Protein AF-A0AA88DCS7-F1 (afdb_monomer_lite)

Foldseek 3Di:
DVVVVVVVQLVVLLVVCVVVVVDDPPDDPVVSSVVSVVVVVLVDDDPPDDSVNSVVCCVVCVVVCDPVNVVVVVCVVVPPPDPPPPVPPPPPDDDDDDDDDDDDDDDDDDDDDDCFPVVVVVVVVPDPDQCAVVNLLVVQLVVQDDPLVVVVVVCVVVVHDDDPLVSQLSSLVSSLVLLQVLQVCVLVCLLVRHDGSLLSLCSHPNPCSVVVVVVVNVVSVVVNVVSLVVDDPVVSVVVLVVLQVVCVVVVAPDPDSNGDDDRDDDDNDSVVSNVCVVDPD

Structure (mmCIF, N/CA/C/O backbone):
data_AF-A0AA88DCS7-F1
#
_entry.id   AF-A0AA88DCS7-F1
#
loop_
_atom_site.group_PDB
_atom_site.id
_atom_site.type_symbol
_atom_site.label_atom_id
_atom_site.label_alt_id
_atom_site.label_comp_id
_atom_site.label_asym_id
_atom_site.label_entity_id
_atom_site.label_seq_id
_atom_site.pdbx_PDB_ins_code
_atom_site.Cartn_x
_atom_site.Cartn_y
_atom_site.Cartn_z
_atom_site.occupancy
_atom_site.B_iso_or_equiv
_atom_site.auth_seq_id
_atom_site.auth_comp_id
_atom_site.auth_asym_id
_atom_site.auth_atom_id
_atom_site.pdbx_PDB_model_num
ATOM 1 N N . MET A 1 1 ? -12.353 3.541 29.779 1.00 52.22 1 MET A N 1
ATOM 2 C CA . MET A 1 1 ? -13.392 2.541 30.113 1.00 52.22 1 MET A CA 1
ATOM 3 C C . MET A 1 1 ? -12.985 1.149 29.630 1.00 52.22 1 MET A C 1
ATOM 5 O O . MET A 1 1 ? -13.005 0.236 30.440 1.00 52.22 1 MET A O 1
ATOM 9 N N . ASP A 1 2 ? -12.498 0.980 28.395 1.00 54.31 2 ASP A N 1
ATOM 10 C CA . ASP A 1 2 ? -12.092 -0.343 27.868 1.00 54.31 2 ASP A CA 1
ATOM 11 C C . ASP A 1 2 ? -10.941 -1.028 28.620 1.00 54.31 2 ASP A C 1
ATOM 13 O O . ASP A 1 2 ? -10.961 -2.242 28.792 1.00 54.31 2 ASP A O 1
ATOM 17 N N . SER A 1 3 ? -9.954 -0.279 29.126 1.00 55.41 3 SER A N 1
ATOM 18 C CA . SER A 1 3 ? -8.870 -0.862 29.936 1.00 55.41 3 SER A CA 1
ATOM 19 C C . SER A 1 3 ? -9.359 -1.422 31.275 1.00 55.41 3 SER A C 1
ATOM 21 O O . SER A 1 3 ? -8.809 -2.406 31.756 1.00 55.41 3 SER A O 1
ATOM 23 N N . LEU A 1 4 ? -10.397 -0.812 31.859 1.00 61.78 4 LEU A N 1
ATOM 24 C CA . LEU A 1 4 ? -11.056 -1.314 33.069 1.00 61.78 4 LEU A CA 1
ATOM 25 C C . LEU A 1 4 ? -11.865 -2.569 32.749 1.00 61.78 4 LEU A C 1
ATOM 27 O O . LEU A 1 4 ? -11.722 -3.562 33.447 1.00 61.78 4 LEU A O 1
ATOM 31 N N . ARG A 1 5 ? -12.603 -2.569 31.633 1.00 74.44 5 ARG A N 1
ATOM 32 C CA . ARG A 1 5 ? -13.348 -3.748 31.173 1.00 74.44 5 ARG A CA 1
ATOM 33 C C . ARG A 1 5 ? -12.435 -4.952 30.916 1.00 74.44 5 ARG A C 1
ATOM 35 O O . ARG A 1 5 ? -12.713 -6.030 31.409 1.00 74.44 5 ARG A O 1
ATOM 42 N N . LYS A 1 6 ? -11.292 -4.764 30.246 1.00 78.75 6 LYS A N 1
ATOM 43 C CA . LYS A 1 6 ? -10.300 -5.841 30.041 1.00 78.75 6 LYS A CA 1
ATOM 44 C C . LYS A 1 6 ? -9.746 -6.395 31.356 1.00 78.75 6 LYS A C 1
ATOM 46 O O . LYS A 1 6 ? -9.430 -7.578 31.440 1.00 78.75 6 LYS A O 1
ATOM 51 N N . LEU A 1 7 ? -9.593 -5.538 32.366 1.00 76.31 7 LEU A N 1
ATOM 52 C CA . LEU A 1 7 ? -9.143 -5.956 33.691 1.00 76.31 7 LEU A CA 1
ATOM 53 C C . LEU A 1 7 ? -10.240 -6.736 34.430 1.00 76.31 7 LEU A C 1
ATOM 55 O O . LEU A 1 7 ? -9.937 -7.747 35.056 1.00 76.31 7 LEU A O 1
ATOM 59 N N . GLU A 1 8 ? -11.497 -6.303 34.314 1.00 85.69 8 GLU A N 1
ATOM 60 C CA . GLU A 1 8 ? -12.669 -7.016 34.836 1.00 85.69 8 GLU A CA 1
ATOM 61 C C . GLU A 1 8 ? -12.839 -8.389 34.166 1.00 85.69 8 GLU A C 1
ATOM 63 O O . GLU A 1 8 ? -13.035 -9.384 34.865 1.00 85.69 8 GLU A O 1
ATOM 68 N N . ASP A 1 9 ? -12.685 -8.472 32.841 1.00 86.94 9 ASP A N 1
ATOM 69 C CA . ASP A 1 9 ? -12.739 -9.725 32.076 1.00 86.94 9 ASP A CA 1
ATOM 70 C C . ASP A 1 9 ? -11.629 -10.693 32.523 1.00 86.94 9 ASP A C 1
ATOM 72 O O . ASP A 1 9 ? -11.876 -11.880 32.757 1.00 86.94 9 ASP A O 1
ATOM 76 N N . LEU A 1 10 ? -10.407 -10.180 32.714 1.00 88.00 10 LEU A N 1
ATOM 77 C CA . LEU A 1 10 ? -9.268 -10.948 33.221 1.00 88.00 10 LEU A CA 1
ATOM 78 C C . LEU A 1 10 ? -9.522 -11.469 34.638 1.00 88.00 10 LEU A C 1
ATOM 80 O O . LEU A 1 10 ? -9.331 -12.656 34.897 1.00 88.00 10 LEU A O 1
ATOM 84 N N . GLN A 1 11 ? -9.991 -10.611 35.546 1.00 85.50 11 GLN A N 1
ATOM 85 C CA . GLN A 1 11 ? -10.262 -10.996 36.930 1.00 85.50 11 GLN A CA 1
ATOM 86 C C . GLN A 1 11 ? -11.409 -12.011 37.022 1.00 85.50 11 GLN A C 1
ATOM 88 O O . GLN A 1 11 ? -11.322 -12.975 37.783 1.00 85.50 11 GLN A O 1
ATOM 93 N N . THR A 1 12 ? -12.454 -11.836 36.212 1.00 90.50 12 THR A N 1
ATOM 94 C CA . THR A 1 12 ? -13.574 -12.782 36.113 1.00 90.50 12 THR A CA 1
ATOM 95 C C . THR A 1 12 ? -13.099 -14.146 35.619 1.00 90.50 12 THR A C 1
ATOM 97 O O . THR A 1 12 ? -13.444 -15.169 36.208 1.00 90.50 12 THR A O 1
ATOM 100 N N . THR A 1 13 ? -12.242 -14.163 34.595 1.00 90.69 13 THR A N 1
ATOM 101 C CA . THR A 1 13 ? -11.659 -15.396 34.047 1.00 90.69 13 THR A CA 1
ATOM 102 C C . THR A 1 13 ? -10.793 -16.109 35.085 1.00 90.69 13 THR A C 1
ATOM 104 O O . THR A 1 13 ? -10.940 -17.312 35.279 1.00 90.69 13 THR A O 1
ATOM 107 N N . MET A 1 14 ? -9.952 -15.376 35.822 1.00 86.44 14 MET A N 1
ATOM 108 C CA . MET A 1 14 ? -9.130 -15.949 36.894 1.00 86.44 14 MET A CA 1
ATOM 109 C C . MET A 1 14 ? -9.980 -16.568 38.012 1.00 86.44 14 MET A C 1
ATOM 111 O O . MET A 1 14 ? -9.682 -17.677 38.451 1.00 86.44 14 MET A O 1
ATOM 115 N N . MET A 1 15 ? -11.054 -15.896 38.450 1.00 87.44 15 MET A N 1
ATOM 116 C CA . MET A 1 15 ? -11.962 -16.438 39.473 1.00 87.44 15 MET A CA 1
ATOM 117 C C . MET A 1 15 ? -12.641 -17.734 39.012 1.00 87.44 15 MET A C 1
ATOM 119 O O . MET A 1 15 ? -12.745 -18.677 39.794 1.00 87.44 15 MET A O 1
ATOM 123 N N . LEU A 1 16 ? -13.057 -17.802 37.745 1.00 91.06 16 LEU A N 1
ATOM 124 C CA . LEU A 1 16 ? -13.659 -19.002 37.162 1.00 91.06 16 LEU A CA 1
ATOM 125 C C . LEU A 1 16 ? -12.645 -20.151 37.038 1.00 91.06 16 LEU A C 1
ATOM 127 O O . LEU A 1 16 ? -12.928 -21.293 37.387 1.00 91.06 16 LEU A O 1
ATOM 131 N N . MET A 1 17 ? -11.416 -19.856 36.619 1.00 89.12 17 MET A N 1
ATOM 132 C CA . MET A 1 17 ? -10.362 -20.871 36.559 1.00 89.12 17 MET A CA 1
ATOM 133 C C . MET A 1 17 ? -9.981 -21.406 37.949 1.00 89.12 17 MET A C 1
ATOM 135 O O . MET A 1 17 ? -9.617 -22.575 38.079 1.00 89.12 17 MET A O 1
ATOM 139 N N . GLN A 1 18 ? -10.071 -20.576 38.993 1.00 87.75 18 GLN A N 1
ATOM 140 C CA . GLN A 1 18 ? -9.886 -21.010 40.380 1.00 87.75 18 GLN A CA 1
ATOM 141 C C . GLN A 1 18 ? -11.039 -21.898 40.861 1.00 87.75 18 GLN A C 1
ATOM 143 O O . GLN A 1 18 ? -10.780 -22.906 41.518 1.00 87.75 18 GLN A O 1
ATOM 148 N N . SER A 1 19 ? -12.294 -21.566 40.531 1.00 89.31 19 SER A N 1
ATOM 149 C CA . SER A 1 19 ? -13.445 -22.397 40.917 1.00 89.31 19 SER A CA 1
ATOM 150 C C . SER A 1 19 ? -13.414 -23.777 40.268 1.00 89.31 19 SER A C 1
ATOM 152 O O . SER A 1 19 ? -13.800 -24.758 40.902 1.00 89.31 19 SER A O 1
ATOM 154 N N . ASP A 1 20 ? -12.899 -23.856 39.042 1.00 88.12 20 ASP A N 1
ATOM 155 C CA . ASP A 1 20 ? -12.841 -25.092 38.258 1.00 88.12 20 ASP A CA 1
ATOM 156 C C . ASP A 1 20 ? -11.552 -25.897 38.515 1.00 88.12 20 ASP A C 1
ATOM 158 O O . ASP A 1 20 ? -11.324 -26.939 37.900 1.00 88.12 20 ASP A O 1
ATOM 162 N N . GLY A 1 21 ? -10.699 -25.433 39.438 1.00 84.19 21 GLY A N 1
ATOM 163 C CA . GLY A 1 21 ? -9.464 -26.116 39.831 1.00 84.19 21 GLY A CA 1
ATOM 164 C C . GLY A 1 21 ? -8.361 -26.098 38.768 1.00 84.19 21 GLY A C 1
ATOM 165 O O . GLY A 1 21 ? -7.427 -26.894 38.849 1.00 84.19 21 GLY A O 1
ATOM 166 N N . ILE A 1 22 ? -8.457 -25.205 37.778 1.00 82.94 22 ILE A N 1
ATOM 167 C CA . ILE A 1 22 ? -7.446 -25.014 36.726 1.00 82.94 22 ILE A CA 1
ATOM 168 C C . ILE A 1 22 ? -6.223 -24.282 37.294 1.00 82.94 22 ILE A C 1
ATOM 170 O O . ILE A 1 22 ? -5.089 -24.611 36.951 1.00 82.94 22 ILE A O 1
ATOM 174 N N . LEU A 1 23 ? -6.449 -23.300 38.174 1.00 81.12 23 LEU A N 1
ATOM 175 C CA . LEU A 1 23 ? -5.387 -22.605 38.905 1.00 81.12 23 LEU A CA 1
ATOM 176 C C . LEU A 1 23 ? -5.219 -23.216 40.298 1.00 81.12 23 LEU A C 1
ATOM 178 O O . LEU A 1 23 ? -6.193 -23.464 41.008 1.00 81.12 23 LEU A O 1
ATOM 182 N N . THR A 1 24 ? -3.972 -23.432 40.711 1.00 68.12 24 THR A N 1
ATOM 183 C CA . THR A 1 24 ? -3.634 -23.911 42.059 1.00 68.12 24 THR A CA 1
ATOM 184 C C . THR A 1 24 ? -3.252 -22.739 42.956 1.00 68.12 24 THR A C 1
ATOM 186 O O . THR A 1 24 ? -2.582 -21.825 42.508 1.00 68.12 24 THR A O 1
ATOM 189 N N . THR A 1 25 ? -3.564 -22.772 44.252 1.00 59.38 25 THR A N 1
ATOM 190 C CA . THR A 1 25 ? -3.283 -21.661 45.193 1.00 59.38 25 THR A CA 1
ATOM 191 C C . THR A 1 25 ? -1.793 -21.343 45.424 1.00 59.38 25 THR A C 1
ATOM 193 O O . THR A 1 25 ? -1.475 -20.491 46.249 1.00 59.38 25 THR A O 1
ATOM 196 N N . SER A 1 26 ? -0.875 -22.056 44.767 1.00 60.25 26 SER A N 1
ATOM 197 C CA . SER A 1 26 ? 0.579 -21.913 44.897 1.00 60.25 26 SER A CA 1
ATOM 198 C C . SER A 1 26 ? 1.271 -21.386 43.638 1.00 60.25 26 SER A C 1
ATOM 200 O O . SER A 1 26 ? 2.502 -21.344 43.620 1.00 60.25 26 SER A O 1
ATOM 202 N N . SER A 1 27 ? 0.536 -21.069 42.570 1.00 61.03 27 SER A N 1
ATOM 203 C CA . SER A 1 27 ? 1.142 -20.555 41.343 1.00 61.03 27 SER A CA 1
ATOM 204 C C . SER A 1 27 ? 1.551 -19.090 41.483 1.00 61.03 27 SER A C 1
ATOM 206 O O . SER A 1 27 ? 0.992 -18.307 42.249 1.00 61.03 27 SER A O 1
ATOM 208 N N . ASP A 1 28 ? 2.606 -18.750 40.753 1.00 79.19 28 ASP A N 1
ATOM 209 C CA . ASP A 1 28 ? 3.076 -17.388 40.580 1.00 79.19 28 ASP A CA 1
ATOM 210 C C . ASP A 1 28 ? 1.979 -16.530 39.914 1.00 79.19 28 ASP A C 1
ATOM 212 O O . ASP A 1 28 ? 1.332 -16.961 38.958 1.00 79.19 28 ASP A O 1
ATOM 216 N N . HIS A 1 29 ? 1.757 -15.316 40.425 1.00 81.56 29 HIS A N 1
ATOM 217 C CA . HIS A 1 29 ? 0.675 -14.434 39.970 1.00 81.56 29 HIS A CA 1
ATOM 218 C C . HIS A 1 29 ? 0.792 -14.113 38.471 1.00 81.56 29 HIS A C 1
ATOM 220 O O . HIS A 1 29 ? -0.221 -13.981 37.777 1.00 81.56 29 HIS A O 1
ATOM 226 N N . ASP A 1 30 ? 2.018 -14.010 37.955 1.00 82.75 30 ASP A N 1
ATOM 227 C CA . ASP A 1 30 ? 2.250 -13.763 36.534 1.00 82.75 30 ASP A CA 1
ATOM 228 C C . ASP A 1 30 ? 1.913 -14.994 35.684 1.00 82.75 30 ASP A C 1
ATOM 230 O O . ASP A 1 30 ? 1.360 -14.852 34.590 1.00 82.75 30 ASP A O 1
ATOM 234 N N . SER A 1 31 ? 2.138 -16.196 36.216 1.00 83.06 31 SER A N 1
ATOM 235 C CA . SER A 1 31 ? 1.713 -17.455 35.596 1.00 83.06 31 SER A CA 1
ATOM 236 C C . SER A 1 31 ? 0.186 -17.551 35.497 1.00 83.06 31 SER A C 1
ATOM 238 O O . SER A 1 31 ? -0.341 -17.807 34.414 1.00 83.06 31 SER A O 1
ATOM 240 N N . ASP A 1 32 ? -0.542 -17.260 36.578 1.00 86.25 32 ASP A N 1
ATOM 241 C CA . ASP A 1 32 ? -2.016 -17.266 36.579 1.00 86.25 32 ASP A CA 1
ATOM 242 C C . ASP A 1 32 ? -2.580 -16.262 35.577 1.00 86.25 32 ASP A C 1
ATOM 244 O O . ASP A 1 32 ? -3.474 -16.565 34.780 1.00 86.25 32 ASP A O 1
ATOM 248 N N . ARG A 1 33 ? -2.005 -15.058 35.586 1.00 87.38 33 ARG A N 1
ATOM 249 C CA . ARG A 1 33 ? -2.356 -13.998 34.652 1.00 87.38 33 ARG A CA 1
ATOM 250 C C . ARG A 1 33 ? -2.079 -14.414 33.211 1.00 87.38 33 ARG A C 1
ATOM 252 O O . ARG A 1 33 ? -2.895 -14.120 32.338 1.00 87.38 33 ARG A O 1
ATOM 259 N N . PHE A 1 34 ? -0.957 -15.072 32.934 1.00 85.94 34 PHE A N 1
ATOM 260 C CA . PHE A 1 34 ? -0.622 -15.546 31.593 1.00 85.94 34 PHE A CA 1
ATOM 261 C C . PHE A 1 34 ? -1.653 -16.560 31.081 1.00 85.94 34 PHE A C 1
ATOM 263 O O . PHE A 1 34 ? -2.194 -16.375 29.989 1.00 85.94 34 PHE A O 1
ATOM 270 N N . ILE A 1 35 ? -1.997 -17.573 31.883 1.00 87.44 35 ILE A N 1
ATOM 271 C CA . ILE A 1 35 ? -2.981 -18.588 31.478 1.00 87.44 35 ILE A CA 1
ATOM 272 C C . ILE A 1 35 ? -4.376 -17.968 31.316 1.00 87.44 35 ILE A C 1
ATOM 274 O O . ILE A 1 35 ? -5.065 -18.270 30.344 1.00 87.44 35 ILE A O 1
ATOM 278 N N . ALA A 1 36 ? -4.778 -17.039 32.186 1.00 87.94 36 ALA A N 1
ATOM 279 C CA . ALA A 1 36 ? -6.055 -16.341 32.036 1.00 87.94 36 ALA A CA 1
ATOM 280 C C . ALA A 1 36 ? -6.124 -15.504 30.745 1.00 87.94 36 ALA A C 1
ATOM 282 O O . ALA A 1 36 ? -7.147 -15.501 30.060 1.00 87.94 36 ALA A O 1
ATOM 283 N N . ASN A 1 37 ? -5.024 -14.852 30.353 1.00 87.19 37 ASN A N 1
ATOM 284 C CA . ASN A 1 37 ? -4.949 -14.155 29.065 1.00 87.19 37 ASN A CA 1
ATOM 285 C C . ASN A 1 37 ? -5.014 -15.123 27.873 1.00 87.19 37 ASN A C 1
ATOM 287 O O . ASN A 1 37 ? -5.637 -14.792 26.865 1.00 87.19 37 ASN A O 1
ATOM 291 N N . LEU A 1 38 ? -4.427 -16.320 27.985 1.00 88.56 38 LEU A N 1
ATOM 292 C CA . LEU A 1 38 ? -4.552 -17.358 26.959 1.00 88.56 38 LEU A CA 1
ATOM 293 C C . LEU A 1 38 ? -6.008 -17.827 26.805 1.00 88.56 38 LEU A C 1
ATOM 295 O O . LEU A 1 38 ? -6.493 -17.946 25.682 1.00 88.56 38 LEU A O 1
ATOM 299 N N . VAL A 1 39 ? -6.728 -18.043 27.909 1.00 89.25 39 VAL A N 1
ATOM 300 C CA . VAL A 1 39 ? -8.154 -18.417 27.880 1.00 89.25 39 VAL A CA 1
ATOM 301 C C . VAL A 1 39 ? -8.992 -17.321 27.220 1.00 89.25 39 VAL A C 1
ATOM 303 O O . VAL A 1 39 ? -9.765 -17.605 26.304 1.00 89.25 39 VAL A O 1
ATOM 306 N N . LEU A 1 40 ? -8.787 -16.061 27.616 1.00 89.25 40 LEU A N 1
ATOM 307 C CA . LEU A 1 40 ? -9.454 -14.917 26.991 1.00 89.25 40 LEU A CA 1
ATOM 308 C C . LEU A 1 40 ? -9.172 -14.835 25.487 1.00 89.25 40 LEU A C 1
ATOM 310 O O . LEU A 1 40 ? -10.088 -14.576 24.708 1.00 89.25 40 LEU A O 1
ATOM 314 N N . PHE A 1 41 ? -7.931 -15.091 25.066 1.00 87.62 41 PHE A N 1
ATOM 315 C CA . PHE A 1 41 ? -7.558 -15.126 23.653 1.00 87.62 41 PHE A CA 1
ATOM 316 C C . PHE A 1 41 ? -8.331 -16.205 22.877 1.00 87.62 41 PHE A C 1
ATOM 318 O O . PHE A 1 41 ? -8.848 -15.927 21.796 1.00 87.62 41 PHE A O 1
ATOM 325 N N . LEU A 1 42 ? -8.505 -17.407 23.438 1.00 86.94 42 LEU A N 1
ATOM 326 C CA . LEU A 1 42 ? -9.278 -18.478 22.789 1.00 86.94 42 LEU A CA 1
ATOM 327 C C . LEU A 1 42 ? -10.764 -18.120 22.616 1.00 86.94 42 LEU A C 1
ATOM 329 O O . LEU A 1 42 ? -11.396 -18.539 21.637 1.00 86.94 42 LEU A O 1
ATOM 333 N N . MET A 1 43 ? -11.313 -17.301 23.515 1.00 87.88 43 MET A N 1
ATOM 334 C CA . MET A 1 43 ? -12.695 -16.818 23.443 1.00 87.88 43 MET A CA 1
ATOM 335 C C . MET A 1 43 ? -12.919 -15.745 22.365 1.00 87.88 43 MET A C 1
ATOM 337 O O . MET A 1 43 ? -14.058 -15.546 21.943 1.00 87.88 43 MET A O 1
ATOM 341 N N . GLN A 1 44 ? -11.870 -15.072 21.877 1.00 86.81 44 GLN A N 1
ATOM 342 C CA . GLN A 1 44 ? -12.011 -14.037 20.847 1.00 86.81 44 GLN A CA 1
ATOM 343 C C . GLN A 1 44 ? -12.372 -14.634 19.477 1.00 86.81 44 GLN A C 1
ATOM 345 O O . GLN A 1 44 ? -11.848 -15.690 19.123 1.00 86.81 44 GLN A O 1
ATOM 350 N N . PRO A 1 45 ? -13.230 -13.993 18.661 1.00 86.06 45 PRO A N 1
ATOM 351 C CA . PRO A 1 45 ? -13.524 -14.457 17.304 1.00 86.06 45 PRO A CA 1
ATOM 352 C C . PRO A 1 45 ? -12.250 -14.622 16.461 1.00 86.06 45 PRO A C 1
ATOM 354 O O . PRO A 1 45 ? -11.381 -13.756 16.470 1.00 86.06 45 PRO A O 1
ATOM 357 N N . CYS A 1 46 ? -12.137 -15.732 15.728 1.00 81.81 46 CYS A N 1
ATOM 358 C CA . CYS A 1 46 ?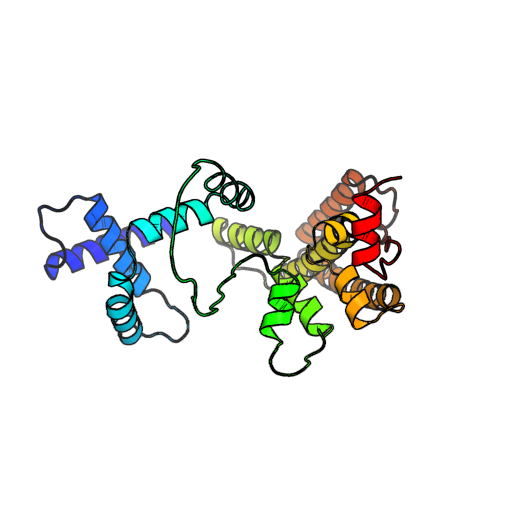 -10.993 -16.015 14.858 1.00 81.81 46 CYS A CA 1
ATOM 359 C C . CYS A 1 46 ? -11.489 -16.723 13.592 1.00 81.81 46 CYS A C 1
ATOM 361 O O . CYS A 1 46 ? -11.632 -17.946 13.570 1.00 81.81 46 CYS A O 1
ATOM 363 N N . GLY A 1 47 ? -11.828 -15.938 12.565 1.00 87.62 47 GLY A N 1
ATOM 364 C CA . GLY A 1 47 ? -12.469 -16.452 11.352 1.00 87.62 47 GLY A CA 1
ATOM 365 C C . GLY A 1 47 ? -13.733 -17.261 11.668 1.00 87.62 47 GLY A C 1
ATOM 366 O O . GLY A 1 47 ? -14.533 -16.867 12.514 1.00 87.62 47 GLY A O 1
ATOM 367 N N . GLU A 1 48 ? -13.875 -18.418 11.020 1.00 90.06 48 GLU A N 1
ATOM 368 C CA . GLU A 1 48 ? -14.988 -19.362 11.217 1.00 90.06 48 GLU A CA 1
ATOM 369 C C . GLU A 1 48 ? -14.708 -20.432 12.297 1.00 90.06 48 GLU A C 1
ATOM 371 O O . GLU A 1 48 ? -15.411 -21.444 12.382 1.00 90.06 48 GLU A O 1
ATOM 376 N N . LEU A 1 49 ? -13.661 -20.256 13.115 1.00 89.56 49 LEU A N 1
ATOM 377 C CA . LEU A 1 49 ? -13.299 -21.224 14.150 1.00 89.56 49 LEU A CA 1
ATOM 378 C C . LEU A 1 49 ? -14.152 -21.039 15.411 1.00 89.56 49 LEU A C 1
ATOM 380 O O . LEU A 1 49 ? -14.029 -20.048 16.139 1.00 89.56 49 LEU A O 1
ATOM 384 N N . ASP A 1 50 ? -14.973 -22.045 15.700 1.00 93.56 50 ASP A N 1
ATOM 385 C CA . ASP A 1 50 ? -15.653 -22.205 16.985 1.00 93.56 50 ASP A CA 1
ATOM 386 C C . ASP A 1 50 ? -14.679 -22.634 18.108 1.00 93.56 50 ASP A C 1
ATOM 388 O O . ASP A 1 50 ? -13.499 -22.923 17.881 1.00 93.56 50 ASP A O 1
ATOM 392 N N . LEU A 1 51 ? -15.165 -22.632 19.356 1.00 91.00 51 LEU A N 1
ATOM 393 C CA . LEU A 1 51 ? -14.354 -22.963 20.537 1.00 91.00 51 LEU A CA 1
ATOM 394 C C . LEU A 1 51 ? -13.833 -24.408 20.517 1.00 91.00 51 LEU A C 1
ATOM 396 O O . LEU A 1 51 ? -12.729 -24.662 20.998 1.00 91.00 51 LEU A O 1
ATOM 400 N N . GLU A 1 52 ? -14.595 -25.341 19.946 1.00 93.69 52 GLU A N 1
ATOM 401 C CA . GLU A 1 52 ? -14.229 -26.756 19.887 1.00 93.69 52 GLU A CA 1
ATOM 402 C C . GLU A 1 52 ? -13.041 -26.967 18.942 1.00 93.69 52 GLU A C 1
ATOM 404 O O . GLU A 1 52 ? -12.020 -27.537 19.337 1.00 93.69 52 GLU A O 1
ATOM 409 N N . LYS A 1 53 ? -13.115 -26.404 17.730 1.00 94.69 53 LYS A N 1
ATOM 410 C CA . LYS A 1 53 ? -12.019 -26.439 16.751 1.00 94.69 53 LYS A CA 1
ATOM 411 C C . LYS A 1 53 ? -10.764 -25.757 17.281 1.00 94.69 53 LYS A C 1
ATOM 413 O O . LYS A 1 53 ? -9.665 -26.284 17.112 1.00 94.69 53 LYS A O 1
ATOM 418 N N . LYS A 1 54 ? -10.908 -24.609 17.952 1.00 92.00 54 LYS A N 1
ATOM 419 C CA . LYS A 1 54 ? -9.775 -23.918 18.587 1.00 92.00 54 LYS A CA 1
ATOM 420 C C . LYS A 1 54 ? -9.101 -24.788 19.643 1.00 92.00 54 LYS A C 1
ATOM 422 O O . LYS A 1 54 ? -7.880 -24.914 19.620 1.00 92.00 54 LYS A O 1
ATOM 427 N N . SER A 1 55 ? -9.877 -25.412 20.531 1.00 89.69 55 SER A N 1
ATOM 428 C CA . SER A 1 55 ? -9.335 -26.310 21.553 1.00 89.69 55 SER A CA 1
ATOM 429 C C . SER A 1 55 ? -8.589 -27.489 20.923 1.00 89.69 55 SER A C 1
ATOM 431 O O . SER A 1 55 ? -7.476 -27.793 21.344 1.00 89.69 55 SER A O 1
ATOM 433 N N . ALA A 1 56 ? -9.157 -28.114 19.886 1.00 92.31 56 ALA A N 1
ATOM 434 C CA . ALA A 1 56 ? -8.530 -29.237 19.188 1.00 92.31 56 ALA A CA 1
ATOM 435 C C . ALA A 1 56 ? -7.177 -28.852 18.564 1.00 92.31 56 ALA A C 1
ATOM 437 O O . ALA A 1 56 ? -6.186 -29.557 18.754 1.00 92.31 56 ALA A O 1
ATOM 438 N N . LEU A 1 57 ? -7.110 -27.697 17.893 1.00 94.06 57 LEU A N 1
ATOM 439 C CA . LEU A 1 57 ? -5.873 -27.178 17.302 1.00 94.06 57 LEU A CA 1
ATOM 440 C C . LEU A 1 57 ? -4.816 -26.859 18.362 1.00 94.06 57 LEU A C 1
ATOM 442 O O . LEU A 1 57 ? -3.648 -27.205 18.193 1.00 94.06 57 LEU A O 1
ATOM 446 N N . VAL A 1 58 ? -5.208 -26.230 19.473 1.00 90.62 58 VAL A N 1
ATOM 447 C CA . VAL A 1 58 ? -4.282 -25.955 20.579 1.00 90.62 58 VAL A CA 1
ATOM 448 C C . VAL A 1 58 ? -3.733 -27.263 21.138 1.00 90.62 58 VAL A C 1
ATOM 450 O O . VAL A 1 58 ? -2.522 -27.397 21.272 1.00 90.62 58 VAL A O 1
ATOM 453 N N . SER A 1 59 ? -4.578 -28.259 21.403 1.00 90.94 59 SER A N 1
ATOM 454 C CA . SER A 1 59 ? -4.117 -29.564 21.886 1.00 90.94 59 SER A CA 1
ATOM 455 C C . SER A 1 59 ? -3.174 -30.266 20.902 1.00 90.94 59 SER A C 1
ATOM 457 O O . SER A 1 59 ? -2.221 -30.912 21.335 1.00 90.94 59 SER A O 1
ATOM 459 N N . GLU A 1 60 ? -3.400 -30.130 19.593 1.00 94.19 60 GLU A N 1
ATOM 460 C CA . GLU A 1 60 ? -2.564 -30.754 18.564 1.00 94.19 60 GLU A CA 1
ATOM 461 C C . GLU A 1 60 ? -1.203 -30.056 18.389 1.00 94.19 60 GLU A C 1
ATOM 463 O O . GLU A 1 60 ? -0.173 -30.720 18.223 1.00 94.19 60 GLU A O 1
ATOM 468 N N . TYR A 1 61 ? -1.183 -28.721 18.394 1.00 91.19 61 TYR A N 1
ATOM 469 C CA . TYR A 1 61 ? -0.007 -27.943 17.997 1.00 91.19 61 TYR A CA 1
ATOM 470 C C . TYR A 1 61 ? 0.763 -27.331 19.162 1.00 91.19 61 TYR A C 1
ATOM 472 O O . TYR A 1 61 ? 1.978 -27.191 19.042 1.00 91.19 61 TYR A O 1
ATOM 480 N N . LEU A 1 62 ? 0.129 -27.022 20.296 1.00 90.00 62 LEU A N 1
ATOM 481 C CA . LEU A 1 62 ? 0.817 -26.437 21.453 1.00 90.00 62 LEU A CA 1
ATOM 482 C C . LEU A 1 62 ? 2.008 -27.289 21.934 1.00 90.00 62 LEU A C 1
ATOM 484 O O . LEU A 1 62 ? 3.063 -26.706 22.177 1.00 90.00 62 LEU A O 1
ATOM 488 N N . PRO A 1 63 ? 1.943 -28.639 21.973 1.00 90.38 63 PRO A N 1
ATOM 489 C CA . PRO A 1 63 ? 3.104 -29.460 22.335 1.00 90.38 63 PRO A CA 1
ATOM 490 C C . PRO A 1 63 ? 4.275 -29.364 21.345 1.00 90.38 63 PRO A C 1
ATOM 492 O O . PRO A 1 63 ? 5.411 -29.669 21.700 1.00 90.38 63 PRO A O 1
ATOM 495 N N . LYS A 1 64 ? 4.011 -28.956 20.096 1.00 91.69 64 LYS A N 1
ATOM 496 C CA . LYS A 1 64 ? 5.031 -28.762 19.053 1.00 91.69 64 LYS A CA 1
ATOM 497 C C . LYS A 1 64 ? 5.724 -27.395 19.186 1.00 91.69 64 LYS A C 1
ATOM 499 O O . LYS A 1 64 ? 6.805 -27.202 18.630 1.00 91.69 64 LYS A O 1
ATOM 504 N N . ILE A 1 65 ? 5.133 -26.454 19.930 1.00 90.44 65 ILE A N 1
ATOM 505 C CA . ILE A 1 65 ? 5.683 -25.115 20.179 1.00 90.44 65 ILE A CA 1
ATOM 506 C C . ILE A 1 65 ? 6.694 -25.201 21.329 1.00 90.44 65 ILE A C 1
ATOM 508 O O . ILE A 1 65 ? 6.350 -25.128 22.506 1.00 90.44 65 ILE A O 1
ATOM 512 N N . SER A 1 66 ? 7.969 -25.373 20.982 1.00 91.19 66 SER A N 1
ATOM 513 C CA . SER A 1 66 ? 9.066 -25.435 21.958 1.00 91.19 66 SER A CA 1
ATOM 514 C C . SER A 1 66 ? 9.560 -24.049 22.389 1.00 91.19 66 SER A C 1
ATOM 516 O O . SER A 1 66 ? 9.430 -23.071 21.651 1.00 91.19 66 SER A O 1
ATOM 518 N N . SER A 1 67 ? 10.219 -23.965 23.550 1.00 88.94 67 SER A N 1
ATOM 519 C CA . SER A 1 67 ? 10.895 -22.734 23.996 1.00 88.94 67 SER A CA 1
ATOM 520 C C . SER A 1 67 ? 11.926 -22.238 22.978 1.00 88.94 67 SER A C 1
ATOM 522 O O . SER A 1 67 ? 11.949 -21.055 22.657 1.00 88.94 67 SER A O 1
ATOM 524 N N . GLY A 1 68 ? 12.706 -23.147 22.383 1.00 92.25 68 GLY A N 1
ATOM 525 C CA . GLY A 1 68 ? 13.672 -22.802 21.338 1.00 92.25 68 GLY A CA 1
ATOM 526 C C . GLY A 1 68 ? 13.021 -22.253 20.063 1.00 92.25 68 GLY A C 1
ATOM 527 O O . GLY A 1 68 ? 13.613 -21.419 19.382 1.00 92.25 68 GLY A O 1
ATOM 528 N N . PHE A 1 69 ? 11.794 -22.675 19.736 1.00 91.44 69 PHE A N 1
ATOM 529 C CA . PHE A 1 69 ? 11.017 -22.047 18.666 1.00 91.44 69 PHE A CA 1
ATOM 530 C C . PHE A 1 69 ? 10.569 -20.631 19.058 1.00 91.44 69 PHE A C 1
ATOM 532 O O . PHE A 1 69 ? 10.725 -19.710 18.259 1.00 91.44 69 PHE A O 1
ATOM 539 N N . LEU A 1 70 ? 10.078 -20.433 20.287 1.00 87.62 70 LEU A N 1
ATOM 540 C CA . LEU A 1 70 ? 9.641 -19.120 20.779 1.00 87.62 70 LEU A CA 1
ATOM 541 C C . LEU A 1 70 ? 10.790 -18.102 20.857 1.00 87.62 70 LEU A C 1
ATOM 543 O O . LEU A 1 70 ? 10.604 -16.945 20.487 1.00 87.62 70 LEU A O 1
ATOM 547 N N . GLU A 1 71 ? 11.987 -18.523 21.270 1.00 89.44 71 GLU A N 1
ATOM 548 C CA . GLU A 1 71 ? 13.186 -17.674 21.272 1.00 89.44 71 GLU A CA 1
ATOM 549 C C . GLU A 1 71 ? 13.566 -17.239 19.853 1.00 89.44 71 GLU A C 1
ATOM 551 O O . GLU A 1 71 ? 13.774 -16.050 19.602 1.00 89.44 71 GLU A O 1
ATOM 556 N N . LYS A 1 72 ? 13.577 -18.179 18.897 1.00 86.69 72 LYS A N 1
ATOM 557 C CA . LYS A 1 72 ? 13.816 -17.870 17.480 1.00 86.69 72 LYS A CA 1
ATOM 558 C C . LYS A 1 72 ? 12.765 -16.907 16.934 1.00 86.69 72 LYS A C 1
ATOM 560 O O . LYS A 1 72 ? 13.125 -15.923 16.291 1.00 86.69 72 LYS A O 1
ATOM 565 N N . ALA A 1 73 ? 11.487 -17.155 17.218 1.00 80.88 73 ALA A N 1
ATOM 566 C CA . ALA A 1 73 ? 10.394 -16.282 16.803 1.00 80.88 73 ALA A CA 1
ATOM 567 C C . ALA A 1 73 ? 10.547 -14.868 17.391 1.00 80.88 73 ALA A C 1
ATOM 569 O O . ALA A 1 73 ? 10.403 -13.889 16.665 1.00 80.88 73 ALA A O 1
ATOM 570 N N . SER A 1 74 ? 10.921 -14.747 18.669 1.00 79.12 74 SER A N 1
ATOM 571 C CA . SER A 1 74 ? 11.178 -13.458 19.327 1.00 79.12 74 SER A CA 1
ATOM 572 C C . SER A 1 74 ? 12.307 -12.673 18.649 1.00 79.12 74 SER A C 1
ATOM 574 O O . SER A 1 74 ? 12.149 -11.486 18.353 1.00 79.12 74 SER A O 1
ATOM 576 N N . VAL A 1 75 ? 13.419 -13.336 18.315 1.00 81.38 75 VAL A N 1
ATOM 577 C CA . VAL A 1 75 ? 14.530 -12.716 17.572 1.00 81.38 75 VAL A CA 1
ATOM 578 C C . VAL A 1 75 ? 14.072 -12.257 16.185 1.00 81.38 75 VAL A C 1
ATOM 580 O O . VAL A 1 75 ? 14.345 -11.122 15.806 1.00 81.38 75 VAL A O 1
ATOM 583 N N . CYS A 1 76 ? 13.306 -13.074 15.456 1.00 72.69 76 CYS A N 1
ATOM 584 C CA . CYS A 1 76 ? 12.778 -12.703 14.137 1.00 72.69 76 CYS A CA 1
ATOM 585 C C . CYS A 1 76 ? 11.848 -11.485 14.198 1.00 72.69 76 CYS A C 1
ATOM 587 O O . CYS A 1 76 ? 11.924 -10.593 13.356 1.00 72.69 76 CYS A O 1
ATOM 589 N N . LEU A 1 77 ? 10.984 -11.426 15.212 1.00 70.75 77 LEU A N 1
ATOM 590 C CA . LEU A 1 77 ? 10.017 -10.342 15.370 1.00 70.75 77 LEU A CA 1
ATOM 591 C C . LEU A 1 77 ? 10.667 -9.033 15.843 1.00 70.75 77 LEU A C 1
ATOM 593 O O . LEU A 1 77 ? 10.171 -7.955 15.516 1.00 70.75 77 LEU A O 1
ATOM 597 N N . THR A 1 78 ? 11.780 -9.110 16.580 1.00 69.69 78 THR A N 1
ATOM 598 C CA . THR A 1 78 ? 12.511 -7.938 17.092 1.00 69.69 78 THR A CA 1
ATOM 599 C C . THR A 1 78 ? 13.612 -7.442 16.145 1.00 69.69 78 THR A C 1
ATOM 601 O O . THR A 1 78 ? 13.878 -6.242 16.105 1.00 69.69 78 THR A O 1
ATOM 604 N N . GLN A 1 79 ? 14.213 -8.315 15.328 1.00 52.78 79 GLN A N 1
ATOM 605 C CA . GLN A 1 79 ? 15.277 -7.986 14.367 1.00 52.78 79 GLN A CA 1
ATOM 606 C C . GLN A 1 79 ? 14.773 -7.761 12.931 1.00 52.78 79 GLN A C 1
ATOM 608 O O . GLN A 1 79 ? 15.439 -8.147 11.968 1.00 52.78 79 GLN A O 1
ATOM 613 N N . LYS A 1 80 ? 13.675 -7.016 12.748 1.00 47.50 80 LYS A N 1
ATOM 614 C CA . LYS A 1 80 ? 13.245 -6.483 11.432 1.00 47.50 80 LYS A CA 1
ATOM 615 C C . LYS A 1 80 ? 14.290 -5.576 10.717 1.00 47.50 80 LYS A C 1
ATOM 617 O O . LYS A 1 80 ? 13.948 -4.896 9.761 1.00 47.50 80 LYS A O 1
ATOM 622 N N . LYS A 1 81 ? 15.560 -5.546 11.154 1.00 36.94 81 LYS A N 1
ATOM 623 C CA . LYS A 1 81 ? 16.677 -4.791 10.551 1.00 36.94 81 LYS A CA 1
ATOM 624 C C . LYS A 1 81 ? 17.965 -5.592 10.278 1.00 36.94 81 LYS A C 1
ATOM 626 O O . LYS A 1 81 ? 18.967 -4.971 9.951 1.00 36.94 81 LYS A O 1
ATOM 631 N N . GLY A 1 82 ? 18.009 -6.923 10.410 1.00 41.22 82 GLY A N 1
ATOM 632 C CA . GLY A 1 82 ? 19.319 -7.609 10.368 1.00 41.22 82 GLY A CA 1
ATOM 633 C C . GLY A 1 82 ? 19.359 -9.080 9.971 1.00 41.22 82 GLY A C 1
ATOM 634 O O . GLY A 1 82 ? 20.305 -9.767 10.346 1.00 41.22 82 GLY A O 1
ATOM 635 N N . PHE A 1 83 ? 18.379 -9.589 9.223 1.00 43.41 83 PHE A N 1
AT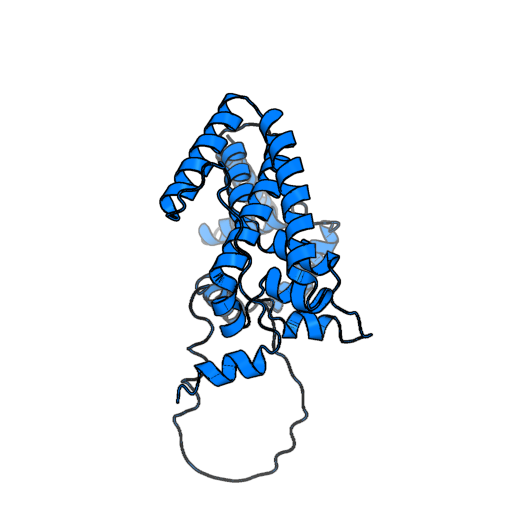OM 636 C CA . PHE A 1 83 ? 18.306 -11.028 8.939 1.00 43.41 83 PHE A CA 1
ATOM 637 C C . PHE A 1 83 ? 19.310 -11.551 7.890 1.00 43.41 83 PHE A C 1
ATOM 639 O O . PHE A 1 83 ? 19.379 -12.757 7.676 1.00 43.41 83 PHE A O 1
ATOM 646 N N . GLN A 1 84 ? 20.124 -10.694 7.263 1.00 43.03 84 GLN A N 1
ATOM 647 C CA . GLN A 1 84 ? 21.066 -11.132 6.221 1.00 43.03 84 GLN A CA 1
ATOM 648 C C . GLN A 1 84 ? 22.484 -11.466 6.707 1.00 43.03 84 GLN A C 1
ATOM 650 O O . GLN A 1 84 ? 23.208 -12.136 5.978 1.00 43.03 84 GLN A O 1
ATOM 655 N N . GLN A 1 85 ? 22.912 -11.068 7.914 1.00 41.59 85 GLN A N 1
ATOM 656 C CA . GLN A 1 85 ? 24.359 -11.044 8.202 1.00 41.59 85 GLN A CA 1
ATOM 657 C C . GLN A 1 85 ? 24.887 -12.075 9.210 1.00 41.59 85 GLN A C 1
ATOM 659 O O . GLN A 1 85 ? 26.097 -12.220 9.329 1.00 41.59 85 GLN A O 1
ATOM 664 N N . GLN A 1 86 ? 24.039 -12.847 9.901 1.00 42.47 86 GLN A N 1
ATOM 665 C CA . GLN A 1 86 ? 24.522 -13.777 10.944 1.00 42.47 86 GLN A CA 1
ATOM 666 C C . GLN A 1 86 ? 24.514 -15.264 10.568 1.00 42.47 86 GLN A C 1
ATOM 668 O O . GLN A 1 86 ? 25.067 -16.072 11.312 1.00 42.47 86 GLN A O 1
ATOM 673 N N . ILE A 1 87 ? 23.956 -15.647 9.415 1.00 38.47 87 ILE A N 1
ATOM 674 C CA . ILE A 1 87 ? 24.005 -17.048 8.955 1.00 38.47 87 ILE A CA 1
ATOM 675 C C . ILE A 1 87 ? 25.331 -17.354 8.229 1.00 38.47 87 ILE A C 1
ATOM 677 O O . ILE A 1 87 ? 25.750 -18.505 8.187 1.00 38.47 87 ILE A O 1
ATOM 681 N N . LEU A 1 88 ? 26.065 -16.337 7.756 1.00 38.16 88 LEU A N 1
ATOM 682 C CA . LEU A 1 88 ? 27.283 -16.538 6.960 1.00 38.16 88 LEU A CA 1
ATOM 683 C C . LEU A 1 88 ? 28.587 -16.676 7.776 1.00 38.16 88 LEU A C 1
ATOM 685 O O . LEU A 1 88 ? 29.597 -17.116 7.235 1.00 38.16 88 LEU A O 1
ATOM 689 N N . GLU A 1 89 ? 28.605 -16.330 9.069 1.00 34.31 89 GLU A N 1
ATOM 690 C CA . GLU A 1 89 ? 29.861 -16.306 9.847 1.00 34.31 89 GLU A CA 1
ATOM 691 C C . GLU A 1 89 ? 30.151 -17.576 10.660 1.00 34.31 89 GLU A C 1
ATOM 693 O O . GLU A 1 89 ? 31.267 -17.735 11.161 1.00 34.31 89 GLU A O 1
ATOM 698 N N . LYS A 1 90 ? 29.200 -18.513 10.7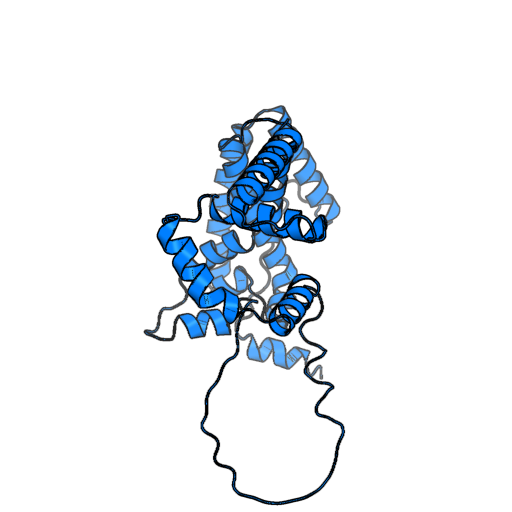91 1.00 35.66 90 LYS A N 1
ATOM 699 C CA . LYS A 1 90 ? 29.419 -19.717 11.615 1.00 35.66 90 LYS A CA 1
ATOM 700 C C . LYS A 1 90 ? 30.086 -20.893 10.899 1.00 35.66 90 LYS A C 1
ATOM 702 O O . LYS A 1 90 ? 30.599 -21.768 11.591 1.00 35.66 90 LYS A O 1
ATOM 707 N N . ASP A 1 91 ? 30.205 -20.850 9.573 1.00 33.53 91 ASP A N 1
ATOM 708 C CA . ASP A 1 91 ? 30.755 -21.968 8.791 1.00 33.53 91 ASP A CA 1
ATOM 709 C C . ASP A 1 91 ? 32.213 -21.780 8.325 1.00 33.53 91 ASP A C 1
ATOM 711 O O . ASP A 1 91 ? 32.744 -22.639 7.625 1.00 33.53 91 ASP A O 1
ATOM 715 N N . SER A 1 92 ? 32.928 -20.720 8.742 1.00 38.19 92 SER A N 1
ATOM 716 C CA . SER A 1 92 ? 34.325 -20.493 8.296 1.00 38.19 92 SER A CA 1
ATOM 717 C C . SER A 1 92 ? 35.437 -20.867 9.290 1.00 38.19 92 SER A C 1
ATOM 719 O O . SER A 1 92 ? 36.612 -20.592 9.037 1.00 38.19 92 SER A O 1
ATOM 721 N N . LYS A 1 93 ? 35.137 -21.551 10.405 1.00 38.91 93 LYS A N 1
ATOM 722 C CA . LYS A 1 93 ? 36.183 -22.014 11.342 1.00 38.91 93 LYS A CA 1
ATOM 723 C C . LYS A 1 93 ? 35.961 -23.426 11.887 1.00 38.91 93 LYS A C 1
ATOM 725 O O . LYS A 1 93 ? 35.574 -23.572 13.039 1.00 38.91 93 LYS A O 1
ATOM 730 N N . PHE A 1 94 ? 36.346 -24.447 11.120 1.00 29.33 94 PHE A N 1
ATOM 731 C CA . PHE A 1 94 ? 37.252 -25.505 11.603 1.00 29.33 94 PHE A CA 1
ATOM 732 C C . PHE A 1 94 ? 37.730 -26.378 10.436 1.00 29.33 94 PHE A C 1
ATOM 734 O O . PHE A 1 94 ? 36.934 -26.831 9.622 1.00 29.33 94 PHE A O 1
ATOM 741 N N . GLY A 1 95 ? 39.041 -26.594 10.344 1.00 29.25 95 GLY A N 1
ATOM 742 C CA . GLY A 1 95 ? 39.640 -27.448 9.327 1.00 29.25 95 GLY A CA 1
ATOM 743 C C . GLY A 1 95 ? 39.749 -28.916 9.748 1.00 29.25 95 GLY A C 1
ATOM 744 O O . GLY A 1 95 ? 39.953 -29.218 10.921 1.00 29.25 95 GLY A O 1
ATOM 745 N N . SER A 1 96 ? 39.817 -29.753 8.708 1.00 30.81 96 SER A N 1
ATOM 746 C CA . SER A 1 96 ? 40.522 -31.046 8.581 1.00 30.81 96 SER A CA 1
ATOM 747 C C . SER A 1 96 ? 39.811 -32.357 8.974 1.00 30.81 96 SER A C 1
ATOM 749 O O . SER A 1 96 ? 39.503 -32.600 10.133 1.00 30.81 96 SER A O 1
ATOM 751 N N . GLU A 1 97 ? 39.750 -33.225 7.951 1.00 28.19 97 GLU A N 1
ATOM 752 C CA . GLU A 1 97 ? 39.875 -34.699 7.937 1.00 28.19 97 GLU A CA 1
ATOM 753 C C . GLU A 1 97 ? 38.626 -35.621 7.959 1.00 28.19 97 GLU A C 1
ATOM 755 O O . GLU A 1 97 ? 38.081 -35.987 8.990 1.00 28.19 97 GLU A O 1
ATOM 760 N N . ASP A 1 98 ? 38.322 -36.093 6.736 1.00 28.00 98 ASP A N 1
ATOM 761 C CA . ASP A 1 98 ? 38.276 -37.498 6.271 1.00 28.00 98 ASP A CA 1
ATOM 762 C C . ASP A 1 98 ? 36.963 -38.334 6.295 1.00 28.00 98 ASP A C 1
ATOM 764 O O . ASP A 1 98 ? 36.364 -38.623 7.323 1.00 28.00 98 ASP A O 1
ATOM 768 N N . LYS A 1 99 ? 36.629 -38.825 5.083 1.00 31.47 99 LYS A N 1
ATOM 769 C CA . LYS A 1 99 ? 35.883 -40.047 4.686 1.00 31.47 99 LYS A CA 1
ATOM 770 C C . LYS A 1 99 ? 34.469 -40.326 5.239 1.00 31.47 99 LYS A C 1
ATOM 772 O O . LYS A 1 99 ? 34.296 -40.958 6.273 1.00 31.47 99 LYS A O 1
ATOM 777 N N . SER A 1 100 ? 33.458 -40.202 4.371 1.00 26.66 100 SER A N 1
ATOM 778 C CA . SER A 1 100 ? 32.940 -41.295 3.507 1.00 26.66 100 SER A CA 1
ATOM 779 C C . SER A 1 100 ? 31.483 -41.056 3.065 1.00 26.66 100 SER A C 1
ATOM 781 O O . SER A 1 100 ? 30.659 -40.589 3.839 1.00 26.66 100 SER A O 1
ATOM 783 N N . CYS A 1 101 ? 31.211 -41.407 1.802 1.00 25.33 101 CYS A N 1
ATOM 784 C CA . CYS A 1 101 ? 29.912 -41.654 1.154 1.00 25.33 101 CYS A CA 1
ATOM 785 C C . CYS A 1 101 ? 28.809 -40.588 1.301 1.00 25.33 101 CYS A C 1
ATOM 787 O O . CYS A 1 101 ? 27.895 -40.711 2.111 1.00 25.33 101 CYS A O 1
ATOM 789 N N . SER A 1 102 ? 28.841 -39.595 0.410 1.00 27.36 102 SER A N 1
ATOM 790 C CA . SER A 1 102 ? 27.744 -38.661 0.159 1.00 27.36 102 SER A CA 1
ATOM 791 C C . SER A 1 102 ? 26.767 -39.199 -0.897 1.00 27.36 102 SER A C 1
ATOM 793 O O . SER A 1 102 ? 27.031 -39.102 -2.092 1.00 27.36 102 SER A O 1
ATOM 795 N N . GLU A 1 103 ? 25.611 -39.677 -0.449 1.00 42.72 103 GLU A N 1
ATOM 796 C CA . GLU A 1 103 ? 24.329 -39.342 -1.080 1.00 42.72 103 GLU A CA 1
ATOM 797 C C . GLU A 1 103 ? 23.428 -38.765 0.019 1.00 42.72 103 GLU A C 1
ATOM 799 O O . GLU A 1 103 ? 23.066 -39.482 0.954 1.00 42.72 103 GLU A O 1
ATOM 804 N N . PRO A 1 104 ? 23.076 -37.472 -0.055 1.00 27.80 104 PRO A N 1
ATOM 805 C CA . PRO A 1 104 ? 21.845 -37.004 0.556 1.00 27.80 104 PRO A CA 1
ATOM 806 C C . PRO A 1 104 ? 20.944 -36.371 -0.497 1.00 27.80 104 PRO A C 1
ATOM 808 O O . PRO A 1 104 ? 21.282 -35.398 -1.170 1.00 27.80 104 PRO A O 1
ATOM 811 N N . LEU A 1 105 ? 19.771 -36.983 -0.579 1.00 27.47 105 LEU A N 1
ATOM 812 C CA . LEU A 1 105 ? 18.553 -36.499 -1.193 1.00 27.47 105 LEU A CA 1
ATOM 813 C C . LEU A 1 105 ? 18.388 -34.986 -1.035 1.00 27.47 105 LEU A C 1
ATOM 815 O O . LEU A 1 105 ? 18.395 -34.432 0.063 1.00 27.47 105 LEU A O 1
ATOM 819 N N . THR A 1 106 ? 18.171 -34.357 -2.181 1.00 37.97 106 THR A N 1
ATOM 820 C CA . THR A 1 106 ? 17.547 -33.052 -2.331 1.00 37.97 106 THR A CA 1
ATOM 821 C C . THR A 1 106 ? 16.272 -32.970 -1.499 1.00 37.97 106 THR A C 1
ATOM 823 O O . THR A 1 106 ? 15.316 -33.683 -1.796 1.00 37.97 106 THR A O 1
ATOM 826 N N . THR A 1 107 ? 16.210 -32.040 -0.553 1.00 27.06 107 THR A N 1
ATOM 827 C CA . THR A 1 107 ? 14.968 -31.326 -0.246 1.00 27.06 107 THR A CA 1
ATOM 828 C C . THR A 1 107 ? 15.312 -29.933 0.260 1.00 27.06 107 THR A C 1
ATOM 830 O O . THR A 1 107 ? 15.921 -29.784 1.318 1.00 27.06 107 THR A O 1
ATOM 833 N N . ASN A 1 108 ? 14.917 -28.952 -0.560 1.00 45.84 108 ASN A N 1
ATOM 834 C CA . ASN A 1 108 ? 14.657 -27.544 -0.254 1.00 45.84 108 ASN A CA 1
ATOM 835 C C . ASN A 1 108 ? 14.082 -27.340 1.151 1.00 45.84 108 ASN A C 1
ATOM 837 O O . ASN A 1 108 ? 13.457 -28.258 1.652 1.00 45.84 108 ASN A O 1
ATOM 841 N N . TYR A 1 109 ? 14.219 -26.142 1.725 1.00 32.69 109 TYR A N 1
ATOM 842 C CA . TYR A 1 109 ? 13.084 -25.273 2.083 1.00 32.69 109 TYR A CA 1
ATOM 843 C C . TYR A 1 109 ? 13.639 -23.913 2.527 1.00 32.69 109 TYR A C 1
ATOM 845 O O . TYR A 1 109 ? 14.062 -23.716 3.665 1.00 32.69 109 TYR A O 1
ATOM 853 N N . GLU A 1 110 ? 13.675 -23.002 1.556 1.00 38.31 110 GLU A N 1
ATOM 854 C CA . GLU A 1 110 ? 13.617 -21.558 1.768 1.00 38.31 110 GLU A CA 1
ATOM 855 C C . GLU A 1 110 ? 12.210 -21.141 2.246 1.00 38.31 110 GLU A C 1
ATOM 857 O O . GLU A 1 110 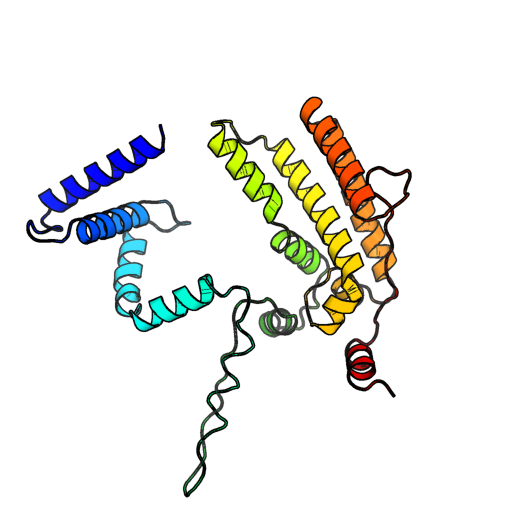? 11.265 -21.924 2.133 1.00 38.31 110 GLU A O 1
ATOM 862 N N . GLU A 1 111 ? 12.094 -19.862 2.645 1.00 42.06 111 GLU A N 1
ATOM 863 C CA . GLU A 1 111 ? 10.860 -19.043 2.732 1.00 42.06 111 GLU A CA 1
ATOM 864 C C . GLU A 1 111 ? 10.100 -19.107 4.077 1.00 42.06 111 GLU A C 1
ATOM 866 O O . GLU A 1 111 ? 9.892 -20.173 4.639 1.00 42.06 111 GLU A O 1
ATOM 871 N N . MET A 1 112 ? 9.675 -18.012 4.731 1.00 38.66 112 MET A N 1
ATOM 872 C CA . MET A 1 112 ? 9.130 -16.705 4.298 1.00 38.66 112 MET A CA 1
ATOM 873 C C . MET A 1 112 ? 9.290 -15.719 5.501 1.00 38.66 112 MET A C 1
ATOM 875 O O . MET A 1 112 ? 9.314 -16.175 6.641 1.00 38.66 112 MET A O 1
ATOM 879 N N . ALA A 1 113 ? 9.426 -14.388 5.412 1.00 35.44 113 ALA A N 1
ATOM 880 C CA . ALA A 1 113 ? 8.658 -13.440 4.613 1.00 35.44 113 ALA A CA 1
ATOM 881 C C . ALA A 1 113 ? 9.399 -12.100 4.388 1.00 35.44 113 ALA A C 1
ATOM 883 O O . ALA A 1 113 ? 9.274 -11.146 5.152 1.00 35.44 113 ALA A O 1
ATOM 884 N N . THR A 1 114 ? 10.110 -12.020 3.273 1.00 45.59 114 THR A N 1
ATOM 885 C CA . THR A 1 114 ? 10.068 -10.876 2.359 1.00 45.59 114 THR A CA 1
ATOM 886 C C . THR A 1 114 ? 9.500 -11.456 1.070 1.00 45.59 114 THR A C 1
ATOM 888 O O . THR A 1 114 ? 9.914 -12.540 0.657 1.00 45.59 114 THR A O 1
ATOM 891 N N . ILE A 1 115 ? 8.481 -10.838 0.471 1.00 52.62 115 ILE A N 1
ATOM 892 C CA . ILE A 1 115 ? 7.965 -11.335 -0.810 1.00 52.62 115 ILE A CA 1
ATOM 893 C C . ILE A 1 115 ? 8.981 -10.913 -1.876 1.00 52.62 115 ILE A C 1
ATOM 895 O O . ILE A 1 115 ? 8.877 -9.840 -2.461 1.00 52.62 115 ILE A O 1
ATOM 899 N N . GLY A 1 116 ? 10.022 -11.725 -2.059 1.00 52.53 116 GLY A N 1
ATOM 900 C CA . GLY A 1 116 ? 10.927 -11.597 -3.192 1.00 52.53 116 GLY A CA 1
ATOM 901 C C . GLY A 1 116 ? 10.189 -11.940 -4.484 1.00 52.53 116 GLY A C 1
ATOM 902 O O . GLY A 1 116 ? 9.228 -12.712 -4.476 1.00 52.53 116 GLY A O 1
ATOM 903 N N . LEU A 1 117 ? 10.650 -11.401 -5.612 1.00 50.44 117 LEU A N 1
ATOM 904 C CA . LEU A 1 117 ? 10.108 -11.752 -6.928 1.00 50.44 117 LEU A CA 1
ATOM 905 C C . LEU A 1 117 ? 10.104 -13.276 -7.155 1.00 50.44 117 LEU A C 1
ATOM 907 O O . LEU A 1 117 ? 9.140 -13.820 -7.688 1.00 50.44 117 LEU A O 1
ATOM 911 N N . ASP A 1 118 ? 11.146 -13.959 -6.682 1.00 50.78 118 ASP A N 1
ATOM 912 C CA . ASP A 1 118 ? 11.296 -15.411 -6.792 1.00 50.78 118 ASP A CA 1
ATOM 913 C C . ASP A 1 118 ? 10.238 -16.166 -5.967 1.00 50.78 118 ASP A C 1
ATOM 915 O O . ASP A 1 118 ? 9.740 -17.201 -6.402 1.00 50.78 118 ASP A O 1
ATOM 919 N N . ALA A 1 119 ? 9.813 -15.616 -4.823 1.00 57.00 119 ALA A N 1
ATOM 920 C CA . ALA A 1 119 ? 8.719 -16.155 -4.009 1.00 57.00 119 ALA A CA 1
ATOM 921 C C . ALA A 1 119 ? 7.372 -16.064 -4.743 1.00 57.00 119 ALA A C 1
ATOM 923 O O . ALA A 1 119 ? 6.589 -17.016 -4.754 1.00 57.00 119 ALA A O 1
ATOM 924 N N . MET A 1 120 ? 7.124 -14.933 -5.415 1.00 50.47 120 MET A N 1
ATOM 925 C CA . MET A 1 120 ? 5.929 -14.742 -6.248 1.00 50.47 120 MET A CA 1
ATOM 926 C C . MET A 1 120 ? 5.934 -15.686 -7.456 1.00 50.47 120 MET A C 1
ATOM 928 O O . MET A 1 120 ? 4.912 -16.292 -7.766 1.00 50.47 120 MET A O 1
ATOM 932 N N . GLN A 1 121 ? 7.084 -15.858 -8.116 1.00 49.53 121 GLN A N 1
ATOM 933 C CA . GLN A 1 121 ? 7.222 -16.762 -9.262 1.00 49.53 121 GLN A CA 1
ATOM 934 C C . GLN A 1 121 ? 7.095 -18.240 -8.866 1.00 49.53 121 GLN A C 1
ATOM 936 O O . GLN A 1 121 ? 6.470 -19.014 -9.590 1.00 49.53 121 GLN A O 1
ATOM 941 N N . ARG A 1 122 ? 7.631 -18.643 -7.704 1.00 54.78 122 ARG A N 1
ATOM 942 C CA . ARG A 1 122 ? 7.519 -20.019 -7.194 1.00 54.78 122 ARG A CA 1
ATOM 943 C C . ARG A 1 122 ? 6.103 -20.387 -6.770 1.00 54.78 122 ARG A C 1
ATOM 945 O O . ARG A 1 122 ? 5.679 -21.508 -7.048 1.00 54.78 122 ARG A O 1
ATOM 952 N N . ALA A 1 123 ? 5.356 -19.459 -6.171 1.00 52.84 123 ALA A N 1
ATOM 953 C CA . ALA A 1 123 ? 3.943 -19.670 -5.853 1.00 52.84 123 ALA A CA 1
ATOM 954 C C . ALA A 1 123 ? 3.071 -19.873 -7.113 1.00 52.84 123 ALA A C 1
ATOM 956 O O . ALA A 1 123 ? 2.074 -20.587 -7.046 1.00 52.84 123 ALA A O 1
ATOM 957 N N . ASN A 1 124 ? 3.491 -19.329 -8.264 1.00 45.25 124 ASN A N 1
ATOM 958 C CA . ASN A 1 124 ? 2.834 -19.485 -9.569 1.00 45.25 124 ASN A CA 1
ATOM 959 C C . ASN A 1 124 ? 3.372 -20.659 -10.418 1.00 45.25 124 ASN A C 1
ATOM 961 O O . ASN A 1 124 ? 2.951 -20.830 -11.554 1.00 45.25 124 ASN A O 1
ATOM 965 N N . SER A 1 125 ? 4.288 -21.502 -9.920 1.00 42.84 125 SER A N 1
ATOM 966 C CA . SER A 1 125 ? 4.951 -22.541 -10.740 1.00 42.84 125 SER A CA 1
ATOM 967 C C . SER A 1 125 ? 4.078 -23.763 -11.093 1.00 42.84 125 SER A C 1
ATOM 969 O O . SER A 1 125 ? 4.578 -24.741 -11.658 1.00 42.84 125 SER A O 1
ATOM 971 N N . THR A 1 126 ? 2.777 -23.740 -10.816 1.00 45.62 126 THR A N 1
ATOM 972 C CA . THR A 1 126 ? 1.835 -24.676 -11.439 1.00 45.62 126 THR A CA 1
ATOM 973 C C . THR A 1 126 ? 0.944 -23.901 -12.398 1.00 45.62 126 THR A C 1
ATOM 975 O O . THR A 1 126 ? -0.056 -23.344 -11.965 1.00 45.62 126 THR A O 1
ATOM 978 N N . VAL A 1 127 ? 1.308 -23.961 -13.688 1.00 39.09 127 VAL A N 1
ATOM 979 C CA . VAL A 1 127 ? 0.733 -23.240 -14.846 1.00 39.09 127 VAL A CA 1
ATOM 980 C C . VAL A 1 127 ? 1.330 -21.836 -14.998 1.00 39.09 127 VAL A C 1
ATOM 982 O O . VAL A 1 127 ? 1.414 -21.103 -14.031 1.00 39.09 127 VAL A O 1
ATOM 985 N N . GLU A 1 128 ? 1.820 -21.491 -16.196 1.00 45.16 128 GLU A N 1
ATOM 986 C CA . GLU A 1 128 ? 2.424 -20.190 -16.542 1.00 45.16 128 GLU A CA 1
ATOM 987 C C . GLU A 1 128 ? 1.431 -19.025 -16.346 1.00 45.16 128 GLU A C 1
ATOM 989 O O . GLU A 1 128 ? 0.897 -18.471 -17.305 1.00 45.16 128 GLU A O 1
ATOM 994 N N . ASP A 1 129 ? 1.180 -18.639 -15.099 1.00 47.16 129 ASP A N 1
ATOM 995 C CA . ASP A 1 129 ? 0.379 -17.470 -14.767 1.00 47.16 129 ASP A CA 1
ATOM 996 C C . ASP A 1 129 ? 1.305 -16.253 -14.785 1.00 47.16 129 ASP A C 1
ATOM 998 O O . ASP A 1 129 ? 2.002 -15.926 -13.818 1.00 47.16 129 ASP A O 1
ATOM 1002 N N . PHE A 1 130 ? 1.351 -15.612 -15.956 1.00 66.19 130 PHE A N 1
ATOM 1003 C CA . PHE A 1 130 ? 1.910 -14.278 -16.138 1.00 66.19 130 PHE A CA 1
ATOM 1004 C C . PHE A 1 130 ? 1.379 -13.363 -15.033 1.00 66.19 130 PHE A C 1
ATOM 1006 O O . PHE A 1 130 ? 0.170 -13.284 -14.825 1.00 66.19 130 PHE A O 1
ATOM 1013 N N . ILE A 1 131 ? 2.281 -12.665 -14.339 1.00 75.62 131 ILE A N 1
ATOM 1014 C CA . ILE A 1 131 ? 1.904 -11.665 -13.336 1.00 75.62 131 ILE A CA 1
ATOM 1015 C C . ILE A 1 131 ? 0.937 -10.687 -14.002 1.00 75.62 131 ILE A C 1
ATOM 1017 O O . ILE A 1 131 ? 1.285 -10.061 -15.005 1.00 75.62 131 ILE A O 1
ATOM 1021 N N . SER A 1 132 ? -0.282 -10.593 -13.478 1.00 87.44 132 SER A N 1
ATOM 1022 C CA . SER A 1 132 ? -1.300 -9.695 -14.014 1.00 87.44 132 SER A CA 1
ATOM 1023 C C . SER A 1 132 ? -1.149 -8.299 -13.416 1.00 87.44 132 SER A C 1
ATOM 1025 O O . SER A 1 132 ? -0.527 -8.118 -12.365 1.00 87.44 132 SER A O 1
ATOM 1027 N N . VAL A 1 133 ? -1.737 -7.284 -14.054 1.00 87.12 133 VAL A N 1
ATOM 1028 C CA . VAL A 1 133 ? -1.762 -5.937 -13.461 1.00 87.12 133 VAL A CA 1
ATOM 1029 C C . VAL A 1 133 ? -2.542 -5.939 -12.145 1.00 87.12 133 VAL A C 1
ATOM 1031 O O . VAL A 1 133 ? -2.169 -5.238 -11.210 1.00 87.12 133 VAL A O 1
ATOM 1034 N N . GLU A 1 134 ? -3.568 -6.780 -12.028 1.00 88.31 134 GLU A N 1
ATOM 1035 C CA . GLU A 1 134 ? -4.356 -6.951 -10.813 1.00 88.31 134 GLU A CA 1
ATOM 1036 C C . GLU A 1 134 ? -3.494 -7.434 -9.642 1.00 88.31 134 GLU A C 1
ATOM 1038 O O . GLU A 1 134 ? -3.700 -6.994 -8.511 1.00 88.31 134 GLU A O 1
ATOM 1043 N N . ASP A 1 135 ? -2.507 -8.294 -9.894 1.00 87.81 135 ASP A N 1
ATOM 1044 C CA . ASP A 1 135 ? -1.586 -8.768 -8.857 1.00 87.81 135 ASP A CA 1
ATOM 1045 C C . ASP A 1 135 ? -0.622 -7.670 -8.410 1.00 87.81 135 ASP A C 1
ATOM 1047 O O . ASP A 1 135 ? -0.352 -7.536 -7.216 1.00 87.81 135 ASP A O 1
ATOM 1051 N N . VAL A 1 136 ? -0.171 -6.825 -9.342 1.00 88.50 136 VAL A N 1
ATOM 1052 C CA . VAL A 1 136 ? 0.655 -5.651 -9.020 1.00 88.50 136 VAL A CA 1
ATOM 1053 C C . VAL A 1 136 ? -0.121 -4.665 -8.149 1.00 88.50 136 VAL A C 1
ATOM 1055 O O . VAL A 1 136 ? 0.386 -4.220 -7.123 1.00 88.50 136 VAL A O 1
ATOM 1058 N N . ILE A 1 137 ? -1.371 -4.365 -8.511 1.00 85.81 137 ILE A N 1
ATOM 1059 C CA . ILE A 1 137 ? -2.224 -3.450 -7.740 1.00 85.81 137 ILE A CA 1
ATOM 1060 C C . ILE A 1 137 ? -2.515 -4.009 -6.341 1.00 85.81 137 ILE A C 1
ATOM 1062 O O . ILE A 1 137 ? -2.436 -3.276 -5.354 1.00 85.81 137 ILE A O 1
ATOM 1066 N N . LYS A 1 138 ? -2.789 -5.315 -6.220 1.00 85.69 138 LYS A N 1
ATOM 1067 C CA . LYS A 1 138 ? -2.940 -5.966 -4.908 1.00 85.69 138 LYS A CA 1
ATOM 1068 C C . LYS A 1 138 ? -1.662 -5.868 -4.076 1.00 85.69 138 LYS A C 1
ATOM 1070 O O . LYS A 1 138 ? -1.752 -5.587 -2.885 1.00 85.69 138 LYS A O 1
ATOM 1075 N N . ALA A 1 139 ? -0.492 -6.083 -4.680 1.00 86.69 139 ALA A N 1
ATOM 1076 C CA . ALA A 1 139 ? 0.786 -6.015 -3.977 1.00 86.69 139 ALA A CA 1
ATOM 1077 C C . ALA A 1 139 ? 1.055 -4.614 -3.405 1.00 86.69 139 ALA A C 1
ATOM 1079 O O . ALA A 1 139 ? 1.421 -4.502 -2.237 1.00 86.69 139 ALA A O 1
ATOM 1080 N N . ILE A 1 140 ? 0.780 -3.552 -4.171 1.00 85.56 140 ILE A N 1
ATOM 1081 C CA . ILE A 1 140 ? 0.909 -2.164 -3.691 1.00 85.56 140 ILE A CA 1
ATOM 1082 C C . ILE A 1 140 ? -0.020 -1.920 -2.501 1.00 85.56 140 ILE A C 1
ATOM 1084 O O . ILE A 1 140 ? 0.421 -1.419 -1.473 1.00 85.56 140 ILE A O 1
ATOM 1088 N N . HIS A 1 141 ? -1.285 -2.346 -2.587 1.00 80.00 141 HIS A N 1
ATOM 1089 C CA . HIS A 1 141 ? -2.232 -2.193 -1.478 1.00 80.00 141 HIS A CA 1
ATOM 1090 C C . HIS A 1 141 ? -1.838 -2.952 -0.203 1.00 80.00 141 HIS A C 1
ATOM 1092 O O . HIS A 1 141 ? -2.270 -2.575 0.888 1.00 80.00 141 HIS A O 1
ATOM 1098 N N . LEU A 1 142 ? -1.056 -4.028 -0.329 1.00 79.50 142 LEU A N 1
ATOM 1099 C CA . LEU A 1 142 ? -0.511 -4.777 0.805 1.00 79.50 142 LEU A CA 1
ATOM 1100 C C . LEU A 1 142 ? 0.764 -4.138 1.373 1.00 79.50 142 LEU A C 1
ATOM 1102 O O . LEU A 1 142 ? 0.999 -4.254 2.574 1.00 79.50 142 LEU A O 1
ATOM 1106 N N . LYS A 1 143 ? 1.563 -3.467 0.533 1.00 76.12 143 LYS A N 1
ATOM 1107 C CA . LYS A 1 143 ? 2.721 -2.659 0.951 1.00 76.12 143 LYS A CA 1
ATOM 1108 C C . LYS A 1 143 ? 2.265 -1.411 1.726 1.00 76.12 143 LYS A C 1
ATOM 1110 O O . LYS A 1 143 ? 2.829 -1.091 2.767 1.00 76.12 143 LYS A O 1
ATOM 1115 N N . SER A 1 144 ? 1.172 -0.796 1.276 1.00 65.00 144 SER A N 1
ATOM 1116 C CA . SER A 1 144 ? 0.628 0.470 1.769 1.00 65.00 144 SER A CA 1
ATOM 1117 C C . SER A 1 144 ? -0.263 0.301 3.018 1.00 65.00 144 SER A C 1
ATOM 1119 O O . SER A 1 144 ? -1.477 0.070 2.903 1.00 65.00 144 SER A O 1
ATOM 1121 N N . PHE A 1 145 ? 0.297 0.362 4.232 1.00 64.31 145 PHE A N 1
ATOM 1122 C CA . PHE A 1 145 ? -0.501 0.091 5.447 1.00 64.31 145 PHE A CA 1
ATOM 1123 C C . PHE A 1 145 ? -0.324 1.050 6.630 1.00 64.31 145 PHE A C 1
ATOM 1125 O O . PHE A 1 145 ? -1.153 1.038 7.546 1.00 64.31 145 PHE A O 1
ATOM 1132 N N . ASP A 1 146 ? 0.702 1.900 6.637 1.00 72.50 146 ASP A N 1
ATOM 1133 C CA . ASP A 1 146 ? 1.049 2.615 7.866 1.00 72.50 146 ASP A CA 1
ATOM 1134 C C . ASP A 1 146 ? 0.013 3.692 8.247 1.00 72.50 146 ASP A C 1
ATOM 1136 O O . ASP A 1 146 ? -0.406 3.763 9.405 1.00 72.50 146 ASP A O 1
ATOM 1140 N N . TYR A 1 147 ? -0.487 4.505 7.311 1.00 79.69 147 TYR A N 1
ATOM 1141 C CA . TYR A 1 147 ? -1.311 5.671 7.670 1.00 79.69 147 TYR A CA 1
ATOM 1142 C C . TYR A 1 147 ? -2.761 5.328 8.035 1.00 79.69 147 TYR A C 1
ATOM 1144 O O . TYR A 1 147 ? -3.313 5.935 8.960 1.00 79.69 147 TYR A O 1
ATOM 1152 N N . ARG A 1 148 ? -3.389 4.349 7.376 1.00 86.75 148 ARG A N 1
ATOM 1153 C CA . ARG A 1 148 ? -4.741 3.862 7.692 1.00 86.75 148 ARG A CA 1
ATOM 1154 C C . ARG A 1 148 ? -4.775 3.224 9.064 1.00 86.75 148 ARG A C 1
ATOM 1156 O O . ARG A 1 148 ? -5.663 3.549 9.848 1.00 86.75 148 ARG A O 1
ATOM 1163 N N . VAL A 1 149 ? -3.798 2.383 9.404 1.00 85.75 149 VAL A N 1
ATOM 1164 C CA . VAL A 1 149 ? -3.731 1.789 10.747 1.00 85.75 149 VAL A C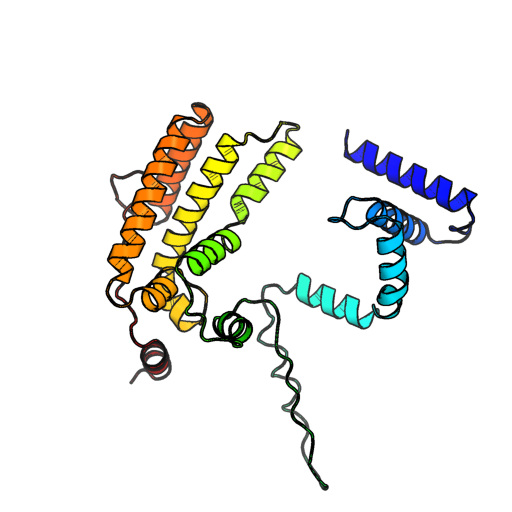A 1
ATOM 1165 C C . VAL A 1 149 ? -3.512 2.837 11.818 1.00 85.75 149 VAL A C 1
ATOM 1167 O O . VAL A 1 149 ? -4.198 2.807 12.842 1.00 85.75 149 VAL A O 1
ATOM 1170 N N . LEU A 1 150 ? -2.610 3.791 11.581 1.00 89.38 150 LEU A N 1
ATOM 1171 C CA . LEU A 1 150 ? -2.396 4.891 12.516 1.00 89.38 150 LEU A CA 1
ATOM 1172 C C . LEU A 1 150 ? -3.678 5.714 12.707 1.00 89.38 150 LEU A C 1
ATOM 1174 O O . LEU A 1 150 ? -4.037 6.028 13.840 1.00 89.38 150 LEU A O 1
ATOM 1178 N N . ASN A 1 151 ? -4.421 6.004 11.637 1.00 90.25 151 ASN A N 1
ATOM 1179 C CA . ASN A 1 151 ? -5.690 6.722 11.746 1.00 90.25 151 ASN A CA 1
ATOM 1180 C C . ASN A 1 151 ? -6.775 5.899 12.455 1.00 90.25 151 ASN A C 1
ATOM 1182 O O . ASN A 1 151 ? -7.464 6.441 13.318 1.00 90.25 151 ASN A O 1
ATOM 1186 N N . LEU A 1 152 ? -6.904 4.600 12.171 1.00 89.31 152 LEU A N 1
ATOM 1187 C CA . LEU A 1 152 ? -7.814 3.701 12.895 1.00 89.31 152 LEU A CA 1
ATOM 1188 C C . LEU A 1 152 ? -7.510 3.689 14.399 1.00 89.31 152 LEU A C 1
ATOM 1190 O O . LEU A 1 152 ? -8.424 3.787 15.222 1.00 89.31 152 LEU A O 1
ATOM 1194 N N . LEU A 1 153 ? -6.227 3.647 14.766 1.00 87.19 153 LEU A N 1
ATOM 1195 C CA . LEU A 1 153 ? -5.793 3.752 16.156 1.00 87.19 153 LEU A CA 1
ATOM 1196 C C . LEU A 1 153 ? -6.197 5.101 16.772 1.00 87.19 153 LEU A C 1
ATOM 1198 O O . LEU A 1 153 ? -6.686 5.133 17.901 1.00 87.19 153 LEU A O 1
ATOM 1202 N N . LEU A 1 154 ? -6.045 6.211 16.044 1.00 89.25 154 LEU A N 1
ATOM 1203 C CA . LEU A 1 154 ? -6.448 7.541 16.516 1.00 89.25 154 LEU A CA 1
ATOM 1204 C C . LEU A 1 154 ? -7.964 7.660 16.731 1.00 89.25 154 LEU A C 1
ATOM 1206 O O . LEU A 1 154 ? -8.377 8.245 17.735 1.00 89.25 154 LEU A O 1
ATOM 1210 N N . TYR A 1 155 ? -8.790 7.083 15.851 1.00 88.50 155 TYR A N 1
ATOM 1211 C CA . TYR A 1 155 ? -10.242 6.994 16.062 1.00 88.50 155 TYR A CA 1
ATOM 1212 C C . TYR A 1 155 ? -10.564 6.260 17.367 1.00 88.50 155 TYR A C 1
ATOM 1214 O O . TYR A 1 155 ? -11.301 6.785 18.207 1.00 88.50 155 TYR A O 1
ATOM 1222 N N . GLN A 1 156 ? -9.928 5.105 17.588 1.00 85.06 156 GLN A N 1
ATOM 1223 C CA . GLN A 1 156 ? -10.121 4.313 18.802 1.00 85.06 156 GLN A CA 1
ATOM 1224 C C . GLN A 1 156 ? -9.692 5.073 20.066 1.00 85.06 156 GLN A C 1
ATOM 1226 O O . GLN A 1 156 ? -10.413 5.073 21.063 1.00 85.06 156 GLN A O 1
ATOM 1231 N N . LEU A 1 157 ? -8.538 5.747 20.035 1.00 85.12 157 LEU A N 1
ATOM 1232 C CA . LEU A 1 157 ? -8.027 6.521 21.172 1.00 85.12 157 LEU A CA 1
ATOM 1233 C C . LEU A 1 157 ? -8.920 7.719 21.524 1.00 85.12 157 LEU A C 1
ATOM 1235 O O . LEU A 1 157 ? -8.996 8.102 22.691 1.00 85.12 157 LEU A O 1
ATOM 1239 N N . ARG A 1 158 ? -9.606 8.299 20.534 1.00 88.56 158 ARG A N 1
ATOM 1240 C CA . ARG A 1 158 ? -10.552 9.411 20.721 1.00 88.56 158 ARG A CA 1
ATOM 1241 C C . ARG A 1 158 ? -11.960 8.944 21.099 1.00 88.56 158 ARG A C 1
ATOM 1243 O O . ARG A 1 158 ? -12.781 9.774 21.480 1.00 88.56 158 ARG A O 1
ATOM 1250 N N . GLY A 1 159 ? -12.235 7.640 21.027 1.00 88.12 159 GLY A N 1
ATOM 1251 C CA . GLY A 1 159 ? -13.569 7.084 21.251 1.00 88.12 159 GLY A CA 1
ATOM 1252 C C . GLY A 1 159 ? -14.577 7.495 20.174 1.00 88.12 159 GLY A C 1
ATOM 1253 O O . GLY A 1 159 ? -15.769 7.591 20.460 1.00 88.12 159 GLY A O 1
ATOM 1254 N N . GLU A 1 160 ? -14.106 7.773 18.957 1.00 89.06 160 GLU A N 1
ATOM 1255 C CA . GLU A 1 160 ? -14.949 8.160 17.825 1.00 89.06 160 GLU A CA 1
ATOM 1256 C C . GLU A 1 160 ? -15.196 6.977 16.889 1.00 89.06 160 GLU A C 1
ATOM 1258 O O . GLU A 1 160 ? -14.342 6.105 16.728 1.00 89.06 160 GLU A O 1
ATOM 1263 N N . GLN A 1 161 ? -16.362 6.960 16.237 1.00 90.75 161 GLN A N 1
ATOM 1264 C CA . GLN A 1 161 ? -16.623 5.984 15.182 1.00 90.75 161 GLN A CA 1
ATOM 1265 C C . GLN A 1 161 ? -15.748 6.272 13.963 1.00 90.75 161 GLN A C 1
ATOM 1267 O O . GLN A 1 161 ? -15.551 7.427 13.581 1.00 90.75 161 GLN A O 1
ATOM 1272 N N . VAL A 1 162 ? -15.250 5.203 13.345 1.00 91.94 162 VAL A N 1
ATOM 1273 C CA . VAL A 1 162 ? -14.447 5.280 12.126 1.00 91.94 162 VAL A CA 1
ATOM 1274 C C . VAL A 1 162 ? -15.304 5.843 10.995 1.00 91.94 162 VAL A C 1
ATOM 1276 O O . VAL A 1 162 ? -16.356 5.298 10.673 1.00 91.94 162 VAL A O 1
ATOM 1279 N N . ALA A 1 163 ? -14.845 6.930 10.379 1.00 92.94 163 ALA A N 1
ATOM 1280 C CA . ALA A 1 163 ? -15.497 7.485 9.202 1.00 92.94 163 ALA A CA 1
ATOM 1281 C C . ALA A 1 163 ? -15.049 6.717 7.949 1.00 92.94 163 ALA A C 1
ATOM 1283 O O . ALA A 1 163 ? -13.898 6.844 7.530 1.00 92.94 163 ALA A O 1
ATOM 1284 N N . GLU A 1 164 ? -15.959 5.956 7.335 1.00 93.94 164 GLU A N 1
ATOM 1285 C CA . GLU A 1 164 ? -15.672 5.156 6.130 1.00 93.94 164 GLU A CA 1
ATOM 1286 C C . GLU A 1 164 ? -15.102 6.014 4.994 1.00 93.94 164 GLU A C 1
ATOM 1288 O O . GLU A 1 164 ? -14.057 5.689 4.441 1.00 93.94 164 GLU A O 1
ATOM 1293 N N . LEU A 1 165 ? -15.693 7.188 4.744 1.00 95.44 165 LEU A N 1
ATOM 1294 C CA . LEU A 1 165 ? -15.215 8.120 3.718 1.00 95.44 165 LEU A CA 1
ATOM 1295 C C . LEU A 1 165 ? -13.757 8.566 3.940 1.00 95.44 165 LEU A C 1
ATOM 1297 O O . LEU A 1 165 ? -13.011 8.760 2.981 1.00 95.44 165 LEU A O 1
ATOM 1301 N N . HIS A 1 166 ? -13.338 8.729 5.199 1.00 94.50 166 HIS A N 1
ATOM 1302 C CA . HIS A 1 166 ? -11.954 9.075 5.519 1.00 94.50 166 HIS A CA 1
ATOM 1303 C C . HIS A 1 166 ? -11.014 7.892 5.252 1.00 94.50 166 HIS A C 1
ATOM 1305 O O . HIS A 1 166 ? -9.918 8.099 4.739 1.00 94.50 166 HIS A O 1
ATOM 1311 N N . MET A 1 167 ? -11.446 6.660 5.532 1.00 92.94 167 MET A N 1
ATOM 1312 C CA . MET A 1 167 ? -10.666 5.455 5.225 1.00 92.94 167 MET A CA 1
ATOM 1313 C C . MET A 1 167 ? -10.534 5.219 3.717 1.00 92.94 167 MET A C 1
ATOM 1315 O O . MET A 1 167 ? -9.446 4.879 3.251 1.00 92.94 167 MET A O 1
ATOM 1319 N N . ASP A 1 168 ? -11.595 5.474 2.950 1.00 93.38 168 ASP A N 1
ATOM 1320 C CA . ASP A 1 168 ? -11.565 5.419 1.486 1.00 93.38 168 ASP A CA 1
ATOM 1321 C C . ASP A 1 168 ? -10.599 6.457 0.907 1.00 93.38 168 ASP A C 1
ATOM 1323 O O . ASP A 1 168 ? -9.802 6.144 0.021 1.00 93.38 168 ASP A O 1
ATOM 1327 N N . PHE A 1 169 ? -10.636 7.687 1.430 1.00 95.12 169 PHE A N 1
ATOM 1328 C CA . PHE A 1 169 ? -9.689 8.737 1.056 1.00 95.12 169 PHE A CA 1
ATOM 1329 C C . PHE A 1 169 ? -8.243 8.325 1.354 1.00 95.12 169 PHE A C 1
ATOM 1331 O O . PHE A 1 169 ? -7.387 8.405 0.471 1.00 95.12 169 PHE A O 1
ATOM 1338 N N . LEU A 1 170 ? -7.982 7.839 2.571 1.00 92.12 170 LEU A N 1
ATOM 1339 C CA . LEU A 1 170 ? -6.656 7.390 2.989 1.00 92.12 170 LEU A CA 1
ATOM 1340 C C . LEU A 1 170 ? -6.132 6.258 2.108 1.00 92.12 170 LEU A C 1
ATOM 1342 O O . LEU A 1 170 ? -4.972 6.295 1.723 1.00 92.12 170 LEU A O 1
ATOM 1346 N N . SER A 1 171 ? -6.981 5.302 1.726 1.00 91.12 171 SER A N 1
ATOM 1347 C CA . SER A 1 171 ? -6.574 4.200 0.851 1.00 91.12 171 SER A CA 1
ATOM 1348 C C . SER A 1 171 ? -6.073 4.677 -0.516 1.00 91.12 171 SER A C 1
ATOM 1350 O O . SER A 1 171 ? -5.176 4.056 -1.080 1.00 91.12 171 SER A O 1
ATOM 1352 N N . ILE A 1 172 ? -6.656 5.745 -1.068 1.00 93.25 172 ILE A N 1
ATOM 1353 C CA . ILE A 1 172 ? -6.207 6.322 -2.343 1.00 93.25 172 ILE A CA 1
ATOM 1354 C C . ILE A 1 172 ? -4.970 7.197 -2.145 1.00 93.25 172 ILE A C 1
ATOM 1356 O O . ILE A 1 172 ? -4.051 7.144 -2.958 1.00 93.25 172 ILE A O 1
ATOM 1360 N N . SER A 1 173 ? -4.926 7.971 -1.058 1.00 91.75 173 SER A N 1
ATOM 1361 C CA . SER A 1 173 ? -3.750 8.767 -0.702 1.00 91.75 173 SER A CA 1
ATOM 1362 C C . SER A 1 173 ? -2.509 7.892 -0.521 1.00 91.75 173 SER A C 1
ATOM 1364 O O . SER A 1 173 ? -1.449 8.239 -1.024 1.00 91.75 173 SER A O 1
ATOM 1366 N N . GLU A 1 174 ? -2.643 6.767 0.179 1.00 90.38 174 GLU A N 1
ATOM 1367 C CA . GLU A 1 174 ? -1.574 5.789 0.385 1.00 90.38 174 GLU A CA 1
ATOM 1368 C C . GLU A 1 174 ? -1.064 5.222 -0.934 1.00 90.38 174 GLU A C 1
ATOM 1370 O O . GLU A 1 174 ? 0.135 5.237 -1.174 1.00 90.38 174 GLU A O 1
ATOM 1375 N N . PHE A 1 175 ? -1.970 4.793 -1.819 1.00 91.12 175 PHE A N 1
ATOM 1376 C CA . PHE A 1 175 ? -1.590 4.291 -3.138 1.00 91.12 175 PHE A CA 1
ATOM 1377 C C . PHE A 1 175 ? -0.735 5.302 -3.916 1.00 91.12 175 PHE A C 1
ATOM 1379 O O . PHE A 1 175 ? 0.292 4.931 -4.475 1.00 91.12 175 PHE A O 1
ATOM 1386 N N . LEU A 1 176 ? -1.134 6.578 -3.938 1.00 92.00 176 LEU A N 1
ATOM 1387 C CA . LEU A 1 176 ? -0.375 7.620 -4.633 1.00 92.00 176 LEU A CA 1
ATOM 1388 C C . LEU A 1 176 ? 1.004 7.846 -3.995 1.00 92.00 176 LEU A C 1
ATOM 1390 O O . LEU A 1 176 ? 1.984 7.975 -4.720 1.00 92.00 176 LEU A O 1
ATOM 1394 N N . VAL A 1 177 ? 1.096 7.872 -2.664 1.00 89.31 177 VAL A N 1
ATOM 1395 C CA . VAL A 1 177 ? 2.382 8.047 -1.965 1.00 89.31 177 VAL A CA 1
ATOM 1396 C C . VAL A 1 177 ? 3.336 6.893 -2.275 1.00 89.31 177 VAL A C 1
ATOM 1398 O O . VAL A 1 177 ? 4.470 7.140 -2.659 1.00 89.31 177 VAL A O 1
ATOM 1401 N N . GLU A 1 178 ? 2.864 5.651 -2.224 1.00 90.56 178 GLU A N 1
ATOM 1402 C CA . GLU A 1 178 ? 3.698 4.472 -2.498 1.00 90.56 178 GLU A CA 1
ATOM 1403 C C . GLU A 1 178 ? 4.173 4.419 -3.948 1.00 90.56 178 GLU A C 1
ATOM 1405 O O . GLU A 1 178 ? 5.312 4.057 -4.219 1.00 90.56 178 GLU A O 1
ATOM 1410 N N . VAL A 1 179 ? 3.323 4.820 -4.900 1.00 92.88 179 VAL A N 1
ATOM 1411 C CA . VAL A 1 179 ? 3.751 4.948 -6.298 1.00 92.88 179 VAL A CA 1
ATOM 1412 C C . VAL A 1 179 ? 4.808 6.045 -6.440 1.00 92.88 179 VAL A C 1
ATOM 1414 O O . VAL A 1 179 ? 5.726 5.890 -7.240 1.00 92.88 179 VAL A O 1
ATOM 1417 N N . ALA A 1 180 ? 4.703 7.150 -5.697 1.00 91.31 180 ALA A N 1
ATOM 1418 C CA . ALA A 1 180 ? 5.706 8.212 -5.734 1.00 91.31 180 ALA A CA 1
ATOM 1419 C C . ALA A 1 180 ? 7.051 7.747 -5.161 1.00 91.31 180 ALA A C 1
ATOM 1421 O O . ALA A 1 180 ? 8.077 7.982 -5.801 1.00 91.31 180 ALA A O 1
ATOM 1422 N N . ASP A 1 181 ? 7.029 7.057 -4.021 1.00 90.12 181 ASP A N 1
ATOM 1423 C CA . ASP A 1 181 ? 8.220 6.499 -3.376 1.00 90.12 181 ASP A CA 1
ATOM 1424 C C . ASP A 1 181 ? 8.877 5.441 -4.276 1.00 90.12 181 ASP A C 1
ATOM 1426 O O . ASP A 1 181 ? 10.053 5.565 -4.606 1.00 90.12 181 ASP A O 1
ATOM 1430 N N . ASP A 1 182 ? 8.109 4.491 -4.822 1.00 93.69 182 ASP A N 1
ATOM 1431 C CA . ASP A 1 182 ? 8.632 3.498 -5.769 1.00 93.69 182 ASP A CA 1
ATOM 1432 C C . ASP A 1 182 ? 9.220 4.160 -7.038 1.00 93.69 182 ASP A C 1
ATOM 1434 O O . ASP A 1 182 ? 10.208 3.691 -7.601 1.00 93.69 182 ASP A O 1
ATOM 1438 N N . LEU A 1 183 ? 8.634 5.245 -7.552 1.00 94.75 183 LEU A N 1
ATOM 1439 C CA . LEU A 1 183 ? 9.214 5.943 -8.708 1.00 94.75 183 LEU A CA 1
ATOM 1440 C C . LEU A 1 183 ? 10.523 6.658 -8.360 1.00 94.75 183 LEU A C 1
ATOM 1442 O O . LEU A 1 183 ? 11.385 6.788 -9.233 1.00 94.75 183 LEU A O 1
ATOM 1446 N N . PHE A 1 184 ? 10.662 7.126 -7.122 1.00 92.00 184 PHE A N 1
ATOM 1447 C CA . PHE A 1 184 ? 11.876 7.761 -6.627 1.00 92.00 184 PHE A CA 1
ATOM 1448 C C . PHE A 1 184 ? 12.991 6.732 -6.388 1.00 92.00 184 PHE A C 1
ATOM 1450 O O . PHE A 1 184 ? 14.109 6.941 -6.855 1.00 92.00 184 PHE A O 1
ATOM 1457 N N . ASP A 1 185 ? 12.659 5.595 -5.773 1.00 92.88 185 ASP A N 1
ATOM 1458 C CA . ASP A 1 185 ? 13.594 4.524 -5.401 1.00 92.88 185 ASP A CA 1
ATOM 1459 C C . ASP A 1 185 ? 13.782 3.462 -6.506 1.00 92.88 185 ASP A C 1
ATOM 1461 O O . ASP A 1 185 ? 14.437 2.444 -6.296 1.00 92.88 185 ASP A O 1
ATOM 1465 N N . TYR A 1 186 ? 13.234 3.677 -7.711 1.00 95.00 186 TYR A N 1
ATOM 1466 C CA . TYR A 1 186 ? 13.174 2.669 -8.782 1.00 95.00 186 TYR A CA 1
ATOM 1467 C C . TYR A 1 186 ? 14.506 1.979 -9.087 1.00 95.00 186 TYR A C 1
ATOM 1469 O O . TYR A 1 186 ? 14.559 0.756 -9.232 1.00 95.00 186 TYR A O 1
ATOM 1477 N N . GLU A 1 187 ? 15.575 2.759 -9.226 1.00 92.56 187 GLU A N 1
ATOM 1478 C CA . GLU A 1 187 ? 16.898 2.232 -9.556 1.00 92.56 187 GLU A CA 1
ATOM 1479 C C . GLU A 1 187 ? 17.458 1.385 -8.406 1.00 92.56 187 GLU A C 1
ATOM 1481 O O . GLU A 1 187 ? 17.910 0.262 -8.641 1.00 92.56 187 GLU A O 1
ATOM 1486 N N . ASP A 1 188 ? 17.346 1.878 -7.172 1.00 91.81 188 ASP A N 1
ATOM 1487 C CA . ASP A 1 188 ? 17.820 1.201 -5.964 1.00 91.81 188 ASP A CA 1
ATOM 1488 C C . ASP A 1 188 ? 17.018 -0.082 -5.694 1.00 91.81 188 ASP A C 1
ATOM 1490 O O . ASP A 1 188 ? 17.599 -1.151 -5.491 1.00 91.81 188 ASP A O 1
ATOM 1494 N N . ASP A 1 189 ? 15.691 -0.042 -5.828 1.00 92.50 189 ASP A N 1
ATOM 1495 C CA . ASP A 1 189 ? 14.828 -1.220 -5.707 1.00 92.50 189 ASP A CA 1
ATOM 1496 C C . ASP A 1 189 ? 15.164 -2.287 -6.753 1.00 92.50 189 ASP A C 1
ATOM 1498 O O . ASP A 1 189 ? 15.214 -3.493 -6.461 1.00 92.50 189 ASP A O 1
ATOM 1502 N N . VAL A 1 190 ? 15.418 -1.860 -7.995 1.00 89.56 190 VAL A N 1
ATOM 1503 C CA . VAL A 1 190 ? 15.884 -2.771 -9.036 1.00 89.56 190 VAL A CA 1
ATOM 1504 C C . VAL A 1 190 ? 17.260 -3.315 -8.681 1.00 89.56 190 VAL A C 1
ATOM 1506 O O . VAL A 1 190 ? 17.473 -4.487 -8.946 1.00 89.56 190 VAL A O 1
ATOM 1509 N N . LEU A 1 191 ? 18.173 -2.580 -8.049 1.00 88.44 191 LEU A N 1
ATOM 1510 C CA . LEU A 1 191 ? 19.480 -3.115 -7.638 1.00 88.44 191 LEU A CA 1
ATOM 1511 C C . LEU A 1 191 ? 19.409 -4.087 -6.465 1.00 88.44 191 LEU A C 1
ATOM 1513 O O . LEU A 1 191 ? 20.157 -5.069 -6.445 1.00 88.44 191 LEU A O 1
ATOM 1517 N N . GLU A 1 192 ? 18.483 -3.872 -5.541 1.00 87.62 192 GLU A N 1
ATOM 1518 C CA . GLU A 1 192 ? 18.301 -4.689 -4.340 1.00 87.62 192 GLU A CA 1
ATOM 1519 C C . GLU A 1 192 ? 17.384 -5.900 -4.560 1.00 87.62 192 GLU A C 1
ATOM 1521 O O . GLU A 1 192 ? 17.328 -6.803 -3.731 1.00 87.62 192 GLU A O 1
ATOM 1526 N N . ASN A 1 193 ? 16.734 -5.984 -5.728 1.00 86.31 193 ASN A N 1
ATOM 1527 C CA . ASN A 1 193 ? 15.729 -7.012 -6.049 1.00 86.31 193 ASN A CA 1
ATOM 1528 C C . ASN A 1 193 ? 14.421 -6.847 -5.270 1.00 86.31 193 ASN A C 1
ATOM 1530 O O . ASN A 1 193 ? 13.663 -7.807 -5.115 1.00 86.31 193 ASN A O 1
ATOM 1534 N N . ASN A 1 194 ? 14.116 -5.619 -4.869 1.00 87.75 194 ASN A N 1
ATOM 1535 C CA . ASN A 1 194 ? 12.897 -5.284 -4.160 1.00 87.75 194 ASN A CA 1
ATOM 1536 C C . ASN A 1 194 ? 11.707 -5.163 -5.118 1.00 87.75 194 ASN A C 1
ATOM 1538 O O . ASN A 1 194 ? 11.840 -4.985 -6.338 1.00 87.75 194 ASN A O 1
ATOM 1542 N N . PHE A 1 195 ?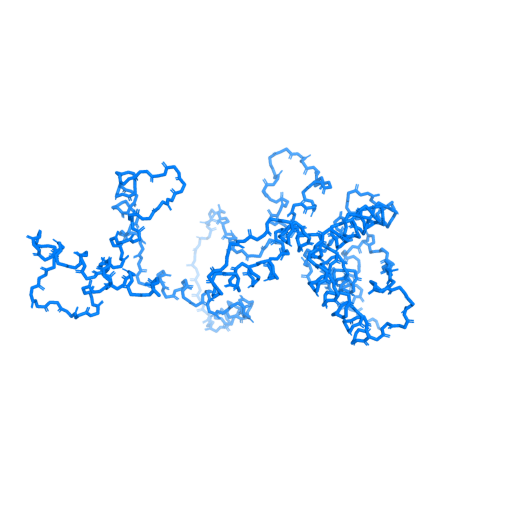 10.509 -5.313 -4.559 1.00 89.69 195 PHE A N 1
ATOM 1543 C CA . PHE A 1 195 ? 9.281 -5.005 -5.277 1.00 89.69 195 PHE A CA 1
ATOM 1544 C C . PHE A 1 195 ? 9.226 -3.508 -5.580 1.00 89.69 195 PHE A C 1
ATOM 1546 O O . PHE A 1 195 ? 9.462 -2.699 -4.691 1.00 89.69 195 PHE A O 1
ATOM 1553 N N . ASN A 1 196 ? 8.836 -3.176 -6.808 1.00 93.38 196 ASN A N 1
ATOM 1554 C CA . ASN A 1 196 ? 8.643 -1.807 -7.252 1.00 93.38 196 ASN A CA 1
ATOM 1555 C C . ASN A 1 196 ? 7.550 -1.755 -8.327 1.00 93.38 196 ASN A C 1
ATOM 1557 O O . ASN A 1 196 ? 7.568 -2.558 -9.269 1.00 93.38 196 ASN A O 1
ATOM 1561 N N . VAL A 1 197 ? 6.603 -0.822 -8.225 1.00 94.62 197 VAL A N 1
ATOM 1562 C CA . VAL A 1 197 ? 5.466 -0.744 -9.151 1.00 94.62 197 VAL A CA 1
ATOM 1563 C C . VAL A 1 197 ? 5.900 -0.589 -10.605 1.00 94.62 197 VAL A C 1
ATOM 1565 O O . VAL A 1 197 ? 5.401 -1.318 -11.464 1.00 94.62 197 VAL A O 1
ATOM 1568 N N . LEU A 1 198 ? 6.852 0.295 -10.913 1.00 95.38 198 LEU A N 1
ATOM 1569 C CA . LEU A 1 198 ? 7.280 0.520 -12.292 1.00 95.38 198 LEU A CA 1
ATOM 1570 C C . LEU A 1 198 ? 7.981 -0.720 -12.845 1.00 95.38 198 LEU A C 1
ATOM 1572 O O . LEU A 1 198 ? 7.700 -1.134 -13.971 1.00 95.38 198 LEU A O 1
ATOM 1576 N N . ARG A 1 199 ? 8.823 -1.366 -12.030 1.00 93.75 199 ARG A N 1
ATOM 1577 C CA . ARG A 1 199 ? 9.477 -2.643 -12.360 1.00 93.75 199 ARG A CA 1
ATOM 1578 C C . ARG A 1 199 ? 8.451 -3.702 -12.764 1.00 93.75 199 ARG A C 1
ATOM 1580 O O . ARG A 1 199 ? 8.616 -4.385 -13.775 1.00 93.75 199 ARG A O 1
ATOM 1587 N N . MET A 1 200 ? 7.363 -3.814 -12.008 1.00 93.56 200 MET A N 1
ATOM 1588 C CA . MET A 1 200 ? 6.301 -4.768 -12.313 1.00 93.56 200 MET A CA 1
ATOM 1589 C C . MET A 1 200 ? 5.485 -4.357 -13.540 1.00 93.56 200 MET A C 1
ATOM 1591 O O . MET A 1 200 ? 5.200 -5.200 -14.387 1.00 93.56 200 MET A O 1
ATOM 1595 N N . PHE A 1 201 ? 5.182 -3.070 -13.711 1.00 94.38 201 PHE A N 1
ATOM 1596 C CA . PHE A 1 201 ? 4.514 -2.575 -14.916 1.00 94.38 201 PHE A CA 1
ATOM 1597 C C . PHE A 1 201 ? 5.345 -2.831 -16.180 1.00 94.38 201 PHE A C 1
ATOM 1599 O O . PHE A 1 201 ? 4.767 -3.168 -17.210 1.00 94.38 201 PHE A O 1
ATOM 1606 N N . VAL A 1 202 ? 6.678 -2.744 -16.118 1.00 93.38 202 VAL A N 1
ATOM 1607 C CA . VAL A 1 202 ? 7.571 -3.122 -17.230 1.00 93.38 202 VAL A CA 1
ATOM 1608 C C . VAL A 1 202 ? 7.445 -4.609 -17.559 1.00 93.38 202 VAL A C 1
ATOM 1610 O O . VAL A 1 202 ? 7.382 -4.956 -18.736 1.00 93.38 202 VAL A O 1
ATOM 1613 N N . ARG A 1 203 ? 7.327 -5.494 -16.560 1.00 90.38 203 ARG A N 1
ATOM 1614 C CA . ARG A 1 203 ? 7.092 -6.928 -16.811 1.00 90.38 203 ARG A CA 1
ATOM 1615 C C . ARG A 1 203 ? 5.752 -7.204 -17.494 1.00 90.38 203 ARG A C 1
ATOM 1617 O O . ARG A 1 203 ? 5.692 -8.072 -18.358 1.00 90.38 203 ARG A O 1
ATOM 1624 N N . VAL A 1 204 ? 4.702 -6.473 -17.120 1.00 91.44 204 VAL A N 1
ATOM 1625 C CA . VAL A 1 204 ? 3.342 -6.677 -17.654 1.00 91.44 204 VAL A CA 1
ATOM 1626 C C . VAL A 1 204 ? 3.159 -6.026 -19.029 1.00 91.44 204 VAL A C 1
ATOM 1628 O O . VAL A 1 204 ? 2.587 -6.625 -19.937 1.00 91.44 204 VAL A O 1
ATOM 1631 N N . TYR A 1 205 ? 3.640 -4.793 -19.199 1.00 91.19 205 TYR A N 1
ATOM 1632 C CA . TYR A 1 205 ? 3.329 -3.937 -20.351 1.00 91.19 205 TYR A CA 1
ATOM 1633 C C . TYR A 1 205 ? 4.537 -3.607 -21.239 1.00 91.19 205 TYR A C 1
ATOM 1635 O O . TYR A 1 205 ? 4.385 -2.938 -22.269 1.00 91.19 205 TYR A O 1
ATOM 1643 N N . GLY A 1 206 ? 5.743 -4.034 -20.860 1.00 91.12 206 GLY A N 1
ATOM 1644 C CA . GLY A 1 206 ? 6.978 -3.727 -21.578 1.00 91.12 206 GLY A CA 1
ATOM 1645 C C . GLY A 1 206 ? 7.187 -2.221 -21.735 1.00 91.12 206 GLY A C 1
ATOM 1646 O O . GLY A 1 206 ? 7.014 -1.441 -20.800 1.00 91.12 206 GLY A O 1
ATOM 1647 N N . ALA A 1 207 ? 7.499 -1.789 -22.959 1.00 92.44 207 ALA A N 1
ATOM 1648 C CA . ALA A 1 207 ? 7.725 -0.379 -23.287 1.00 92.44 207 ALA A CA 1
ATOM 1649 C C . ALA A 1 207 ? 6.502 0.531 -23.044 1.00 92.44 207 ALA A C 1
ATOM 1651 O O . ALA A 1 207 ? 6.660 1.747 -22.959 1.00 92.44 207 ALA A O 1
ATOM 1652 N N . SER A 1 208 ? 5.294 -0.033 -22.915 1.00 94.38 208 SER A N 1
ATOM 1653 C CA . SER A 1 208 ? 4.073 0.739 -22.633 1.00 94.38 208 SER A CA 1
ATOM 1654 C C . SER A 1 208 ? 3.872 1.029 -21.139 1.00 94.38 208 SER A C 1
ATOM 1656 O O . SER A 1 208 ? 2.918 1.719 -20.779 1.00 94.38 208 SER A O 1
ATOM 1658 N N . ALA A 1 209 ? 4.752 0.528 -20.265 1.00 94.94 209 ALA A N 1
ATOM 1659 C CA . ALA A 1 209 ? 4.645 0.672 -18.815 1.00 94.94 209 ALA A CA 1
ATOM 1660 C C . ALA A 1 209 ? 4.464 2.122 -18.327 1.00 94.94 209 ALA A C 1
ATOM 1662 O O . ALA A 1 209 ? 3.534 2.338 -17.549 1.00 94.94 209 ALA A O 1
ATOM 1663 N N . PRO A 1 210 ? 5.223 3.134 -18.805 1.00 95.56 210 PRO A N 1
ATOM 1664 C CA . PRO A 1 210 ? 5.029 4.520 -18.376 1.00 95.56 210 PRO A CA 1
ATOM 1665 C C . PRO A 1 210 ? 3.630 5.047 -18.692 1.00 95.56 210 PRO A C 1
ATOM 1667 O O . PRO A 1 210 ? 2.992 5.675 -17.852 1.00 95.56 210 PRO A O 1
ATOM 1670 N N . THR A 1 211 ? 3.127 4.766 -19.897 1.00 95.50 211 THR A N 1
ATOM 1671 C CA . THR A 1 211 ? 1.796 5.207 -20.331 1.00 95.50 211 THR A CA 1
ATOM 1672 C C . THR A 1 211 ? 0.701 4.537 -19.512 1.00 95.50 211 THR A C 1
ATOM 1674 O O . THR A 1 211 ? -0.255 5.198 -19.107 1.00 95.50 211 THR A O 1
ATOM 1677 N N . MET A 1 212 ? 0.845 3.239 -19.241 1.00 96.19 212 MET A N 1
ATOM 1678 C CA . MET A 1 212 ? -0.119 2.507 -18.427 1.00 96.19 212 MET A CA 1
ATOM 1679 C C . MET A 1 212 ? -0.098 2.984 -16.976 1.00 96.19 212 MET A C 1
ATOM 1681 O O . MET A 1 212 ? -1.158 3.278 -16.436 1.00 96.19 212 MET A O 1
ATOM 1685 N N . LEU A 1 213 ? 1.076 3.148 -16.364 1.00 95.69 213 LEU A N 1
ATOM 1686 C CA . LEU A 1 213 ? 1.190 3.641 -14.990 1.00 95.69 213 LEU A CA 1
ATOM 1687 C C . LEU A 1 213 ? 0.631 5.064 -14.846 1.00 95.69 213 LEU A C 1
ATOM 1689 O O . LEU A 1 213 ? -0.135 5.328 -13.924 1.00 95.69 213 LEU A O 1
ATOM 1693 N N . ALA A 1 214 ? 0.915 5.954 -15.803 1.00 95.25 214 ALA A N 1
ATOM 1694 C CA . ALA A 1 214 ? 0.360 7.308 -15.818 1.00 95.25 214 ALA A CA 1
ATOM 1695 C C . ALA A 1 214 ? -1.179 7.319 -15.851 1.00 95.25 214 ALA A C 1
ATOM 1697 O O . ALA A 1 214 ? -1.803 8.167 -15.211 1.00 95.25 214 ALA A O 1
ATOM 1698 N N . LYS A 1 215 ? -1.804 6.361 -16.550 1.00 95.50 215 LYS A N 1
ATOM 1699 C CA . LYS A 1 215 ? -3.263 6.201 -16.552 1.00 95.50 215 LYS A CA 1
ATOM 1700 C C . LYS A 1 215 ? -3.792 5.838 -15.158 1.00 95.50 215 LYS A C 1
ATOM 1702 O O . LYS A 1 215 ? -4.725 6.483 -14.693 1.00 95.50 215 LYS A O 1
ATOM 1707 N N . TYR A 1 216 ? -3.171 4.869 -14.480 1.00 94.44 216 TYR A N 1
ATOM 1708 C CA . TYR A 1 216 ? -3.551 4.480 -13.113 1.00 94.44 216 TYR A CA 1
ATOM 1709 C C . TYR A 1 216 ? -3.371 5.627 -12.112 1.00 94.44 216 TYR A C 1
ATOM 1711 O O . TYR A 1 216 ? -4.247 5.858 -11.280 1.00 94.44 216 TYR A O 1
ATOM 1719 N N . ILE A 1 217 ? -2.271 6.378 -12.222 1.00 95.06 217 ILE A N 1
ATOM 1720 C CA . ILE A 1 217 ? -2.032 7.578 -11.409 1.00 95.06 217 ILE A CA 1
ATOM 1721 C C . ILE A 1 217 ? -3.142 8.606 -11.643 1.00 95.06 217 ILE A C 1
ATOM 1723 O O . ILE A 1 217 ? -3.725 9.095 -10.683 1.00 95.06 217 ILE A O 1
ATOM 1727 N N . THR A 1 218 ? -3.488 8.886 -12.903 1.00 95.31 218 THR A N 1
ATOM 1728 C CA . THR A 1 218 ? -4.532 9.868 -13.249 1.00 95.31 218 THR A CA 1
ATOM 1729 C C . THR A 1 218 ? -5.890 9.475 -12.659 1.00 95.31 218 THR A C 1
ATOM 1731 O O . THR A 1 218 ? -6.546 10.292 -12.017 1.00 95.31 218 THR A O 1
ATOM 1734 N N . GLU A 1 219 ? -6.300 8.213 -12.813 1.00 95.94 219 GLU A N 1
ATOM 1735 C CA . GLU A 1 219 ? -7.561 7.705 -12.249 1.00 95.94 219 GLU A CA 1
ATOM 1736 C C . GLU A 1 219 ? -7.574 7.792 -10.710 1.00 95.94 219 GLU A C 1
ATOM 1738 O O . GLU A 1 219 ? -8.585 8.162 -10.100 1.00 95.94 219 GLU A O 1
ATOM 1743 N N . ALA A 1 220 ? -6.441 7.502 -10.065 1.00 94.69 220 ALA A N 1
ATOM 1744 C CA . ALA A 1 220 ? -6.289 7.634 -8.621 1.00 94.69 220 ALA A CA 1
ATOM 1745 C C . ALA A 1 220 ? -6.316 9.103 -8.162 1.00 94.69 220 ALA A C 1
ATOM 1747 O O . ALA A 1 220 ? -6.974 9.404 -7.168 1.00 94.69 220 ALA A O 1
ATOM 1748 N N . GLU A 1 221 ? -5.687 10.033 -8.886 1.00 95.44 221 GLU A N 1
ATOM 1749 C CA . GLU A 1 221 ? -5.738 11.472 -8.596 1.00 95.44 221 GLU A CA 1
ATOM 1750 C C . GLU A 1 221 ? -7.154 12.044 -8.748 1.00 95.44 221 GLU A C 1
ATOM 1752 O O . GLU A 1 221 ? -7.600 12.849 -7.924 1.00 95.44 221 GLU A O 1
ATOM 1757 N N . GLU A 1 222 ? -7.903 11.625 -9.768 1.00 96.25 222 GLU A N 1
ATOM 1758 C CA . GLU A 1 222 ? -9.307 12.012 -9.930 1.00 96.25 222 GLU A CA 1
ATOM 1759 C C . GLU A 1 222 ? -10.141 11.547 -8.731 1.00 96.25 222 GLU A C 1
ATOM 1761 O O . GLU A 1 222 ? -10.865 12.344 -8.120 1.00 96.25 222 GLU A O 1
ATOM 1766 N N . LYS A 1 223 ? -9.986 10.278 -8.332 1.00 97.00 223 LYS A N 1
ATOM 1767 C CA . LYS A 1 223 ? -10.671 9.718 -7.161 1.00 97.00 223 LYS A CA 1
ATOM 1768 C C . LYS A 1 223 ? -10.244 10.407 -5.864 1.00 97.00 223 LYS A C 1
ATOM 1770 O O . LYS A 1 223 ? -11.105 10.741 -5.049 1.00 97.00 223 LYS A O 1
ATOM 1775 N N . TYR A 1 224 ? -8.952 10.682 -5.695 1.00 95.62 224 TYR A N 1
ATOM 1776 C CA . TYR A 1 224 ? -8.403 11.435 -4.568 1.00 95.62 224 TYR A CA 1
ATOM 1777 C C . TYR A 1 224 ? -9.082 12.801 -4.447 1.00 95.62 224 TYR A C 1
ATOM 1779 O O . TYR A 1 224 ? -9.601 13.149 -3.389 1.00 95.62 224 TYR A O 1
ATOM 1787 N N . ASN A 1 225 ? -9.164 13.550 -5.549 1.00 95.00 225 ASN A N 1
ATOM 1788 C CA . ASN A 1 225 ? -9.777 14.876 -5.577 1.00 95.00 225 ASN A CA 1
ATOM 1789 C C . ASN A 1 225 ? -11.284 14.850 -5.278 1.00 95.00 225 ASN A C 1
ATOM 1791 O O . ASN A 1 225 ? -11.798 15.765 -4.628 1.00 95.00 225 ASN A O 1
ATOM 1795 N N . LEU A 1 226 ? -12.005 13.830 -5.751 1.00 96.81 226 LEU A N 1
ATOM 1796 C CA . LEU A 1 226 ? -13.430 13.650 -5.455 1.00 96.81 226 LEU A CA 1
ATOM 1797 C C . LEU A 1 226 ? -13.667 13.352 -3.969 1.00 96.81 226 LEU A C 1
ATOM 1799 O O . LEU A 1 226 ? -14.540 13.966 -3.347 1.00 96.81 226 LEU A O 1
ATOM 1803 N N . LEU A 1 227 ? -12.870 12.448 -3.395 1.00 97.06 227 LEU A N 1
ATOM 1804 C CA . LEU A 1 227 ? -12.963 12.079 -1.984 1.00 97.06 227 LEU A CA 1
ATOM 1805 C C . LEU A 1 227 ? -12.561 13.246 -1.081 1.00 97.06 227 LEU A C 1
ATOM 1807 O O . LEU A 1 227 ? -13.310 13.577 -0.168 1.00 97.06 227 LEU A O 1
ATOM 1811 N N . LEU A 1 228 ? -11.462 13.940 -1.395 1.00 96.06 228 LEU A N 1
ATOM 1812 C CA . LEU A 1 228 ? -10.979 15.105 -0.647 1.00 96.06 228 LEU A CA 1
ATOM 1813 C C . LEU A 1 228 ? -12.058 16.188 -0.515 1.00 96.06 228 LEU A C 1
ATOM 1815 O O . LEU A 1 228 ? -12.295 16.690 0.578 1.00 96.06 228 LEU A O 1
ATOM 1819 N N . LYS A 1 229 ? -12.766 16.504 -1.609 1.00 95.38 229 LYS A N 1
ATOM 1820 C CA . LYS A 1 229 ? -13.877 17.478 -1.611 1.00 95.38 229 LYS A CA 1
ATOM 1821 C C . LYS A 1 229 ? -15.078 17.041 -0.774 1.00 95.38 229 LYS A C 1
ATOM 1823 O O . LYS A 1 229 ? -15.879 17.887 -0.388 1.00 95.38 229 LYS A O 1
ATOM 1828 N N . SER A 1 230 ? -15.229 15.737 -0.561 1.00 96.12 230 SER A N 1
ATOM 1829 C CA . SER A 1 230 ? -16.348 15.147 0.173 1.00 96.12 230 SER A CA 1
ATOM 1830 C C . SER A 1 230 ? -16.049 14.983 1.666 1.00 96.12 230 SER A C 1
ATOM 1832 O O . SER A 1 230 ? -16.974 14.752 2.443 1.00 96.12 230 SER A O 1
ATOM 1834 N N . LEU A 1 231 ? -14.779 15.090 2.077 1.00 95.38 231 LEU A N 1
ATOM 1835 C CA . LEU A 1 231 ? -14.379 15.036 3.482 1.00 95.38 231 LEU A CA 1
ATOM 1836 C C . LEU A 1 231 ? -14.925 16.222 4.282 1.00 95.38 231 LEU A C 1
ATOM 1838 O O . LEU A 1 231 ? -15.326 17.253 3.740 1.00 95.38 231 LEU A O 1
ATOM 1842 N N . ASP A 1 232 ? -14.858 16.085 5.609 1.00 94.25 232 ASP A N 1
ATOM 1843 C CA . ASP A 1 232 ? -14.999 17.224 6.509 1.00 94.25 232 ASP A CA 1
ATOM 1844 C C . ASP A 1 232 ? -14.084 18.387 6.052 1.00 94.25 232 ASP A C 1
ATOM 1846 O O . ASP A 1 232 ? -12.894 18.159 5.799 1.00 94.25 232 ASP A O 1
ATOM 1850 N N . PRO A 1 233 ? -14.594 19.630 5.940 1.00 94.62 233 PRO A N 1
ATOM 1851 C CA . PRO A 1 233 ? -13.827 20.744 5.388 1.00 94.62 233 PRO A CA 1
ATOM 1852 C C . PRO A 1 233 ? -12.525 21.039 6.135 1.00 94.62 233 PRO A C 1
ATOM 1854 O O . PRO A 1 233 ? -11.529 21.416 5.513 1.00 94.62 233 PRO A O 1
ATOM 1857 N N . GLN A 1 234 ? -12.510 20.865 7.461 1.00 94.44 234 GLN A N 1
ATOM 1858 C CA . GLN A 1 234 ? -11.310 21.104 8.256 1.00 94.44 234 GLN A CA 1
ATOM 1859 C C . GLN A 1 234 ? -10.280 19.998 8.023 1.00 94.44 234 GLN A C 1
ATOM 1861 O O . GLN A 1 234 ? -9.089 20.287 7.884 1.00 94.44 234 GLN A O 1
ATOM 1866 N N . LEU A 1 235 ? -10.732 18.747 7.941 1.00 91.88 235 LEU A N 1
ATOM 1867 C CA . LEU A 1 235 ? -9.878 17.610 7.615 1.00 91.88 235 LEU A CA 1
ATOM 1868 C C . LEU A 1 235 ? -9.280 17.737 6.208 1.00 91.88 235 LEU A C 1
ATOM 1870 O O . LEU A 1 235 ? -8.066 17.612 6.051 1.00 91.88 235 LEU A O 1
ATOM 1874 N N . SER A 1 236 ? -10.101 18.073 5.208 1.00 93.94 236 SER A N 1
ATOM 1875 C CA . SER A 1 236 ? -9.648 18.338 3.836 1.00 93.94 236 SER A CA 1
ATOM 1876 C C . SER A 1 236 ? -8.570 19.423 3.802 1.00 93.94 236 SER A C 1
ATOM 1878 O O . SER A 1 236 ? -7.535 19.252 3.159 1.00 93.94 236 SER A O 1
ATOM 1880 N N . LEU A 1 237 ? -8.786 20.538 4.509 1.00 93.81 237 LEU A N 1
ATOM 1881 C CA . LEU A 1 237 ? -7.820 21.635 4.570 1.00 93.81 237 LEU A CA 1
ATOM 1882 C C . LEU A 1 237 ? -6.496 21.204 5.219 1.00 93.81 237 LEU A C 1
ATOM 1884 O O . LEU A 1 237 ? -5.426 21.631 4.786 1.00 93.81 237 LEU A O 1
ATOM 1888 N N . ASN A 1 238 ? -6.552 20.368 6.257 1.00 93.31 238 ASN A N 1
ATOM 1889 C CA . ASN A 1 238 ? -5.353 19.859 6.920 1.00 93.31 238 ASN A CA 1
ATOM 1890 C C . ASN A 1 238 ? -4.535 18.952 5.988 1.00 93.31 238 ASN A C 1
ATOM 1892 O O . ASN A 1 238 ? -3.315 19.097 5.932 1.00 93.31 238 ASN A O 1
ATOM 1896 N N . TYR A 1 239 ? -5.189 18.076 5.218 1.00 91.62 239 TYR A N 1
ATOM 1897 C CA . TYR A 1 239 ? -4.499 17.237 4.233 1.00 91.62 239 TYR A CA 1
ATOM 1898 C C . TYR A 1 239 ? -3.861 18.058 3.117 1.00 91.62 239 TYR A C 1
ATOM 1900 O O . TYR A 1 239 ? -2.698 17.834 2.799 1.00 91.62 239 TYR A O 1
ATOM 1908 N N . GLN A 1 240 ? -4.566 19.057 2.580 1.00 90.62 240 GLN A N 1
ATOM 1909 C CA . GLN A 1 240 ? -4.003 19.953 1.563 1.00 90.62 240 GLN A CA 1
ATOM 1910 C C . GLN A 1 240 ? -2.715 20.627 2.053 1.00 90.62 240 GLN A C 1
ATOM 1912 O O . GLN A 1 240 ? -1.697 20.579 1.365 1.00 90.62 240 GLN A O 1
ATOM 1917 N N . LYS A 1 241 ? -2.724 21.165 3.280 1.00 91.19 241 LYS A N 1
ATOM 1918 C CA . LYS A 1 241 ? -1.526 21.759 3.892 1.00 91.19 241 LYS A CA 1
ATOM 1919 C C . LYS A 1 241 ? -0.393 20.748 4.046 1.00 91.19 241 LYS A C 1
ATOM 1921 O O . LYS A 1 241 ? 0.744 21.056 3.701 1.00 91.19 241 LYS A O 1
ATOM 1926 N N . ARG A 1 242 ? -0.694 19.537 4.526 1.00 89.19 242 ARG A N 1
ATOM 1927 C CA . ARG A 1 242 ? 0.322 18.493 4.695 1.00 89.19 242 ARG A CA 1
ATOM 1928 C C . ARG A 1 242 ? 0.934 18.070 3.355 1.00 89.19 242 ARG A C 1
ATOM 1930 O O . ARG A 1 242 ? 2.146 17.879 3.303 1.00 89.19 242 ARG A O 1
ATOM 1937 N N . CYS A 1 243 ? 0.143 17.968 2.285 1.00 86.25 243 CYS A N 1
ATOM 1938 C CA . CYS A 1 243 ? 0.642 17.682 0.935 1.00 86.25 243 CYS A CA 1
ATOM 1939 C C . CYS A 1 243 ? 1.586 18.783 0.427 1.00 86.25 243 CYS A C 1
ATOM 1941 O O . CYS A 1 243 ? 2.658 18.485 -0.101 1.00 86.25 243 CYS A O 1
ATOM 1943 N N . GLU A 1 244 ? 1.233 20.054 0.633 1.00 85.19 244 GLU A N 1
ATOM 1944 C CA . GLU A 1 244 ? 2.088 21.191 0.268 1.00 85.19 244 GLU A CA 1
ATOM 1945 C C . GLU A 1 244 ? 3.404 21.213 1.061 1.00 85.19 244 GLU A C 1
ATOM 1947 O O . GLU A 1 244 ? 4.455 21.575 0.526 1.00 85.19 244 GLU A O 1
ATOM 1952 N N . GLU A 1 245 ? 3.363 20.847 2.344 1.00 86.56 245 GLU A N 1
ATOM 1953 C CA . GLU A 1 245 ? 4.551 20.709 3.191 1.00 86.56 245 GLU A CA 1
ATOM 1954 C C . GLU A 1 245 ? 5.441 19.560 2.711 1.00 86.56 245 GLU A C 1
ATOM 1956 O O . GLU A 1 245 ? 6.623 19.788 2.470 1.00 86.56 245 GLU A O 1
ATOM 1961 N N . ALA A 1 246 ? 4.870 18.375 2.477 1.00 81.31 246 ALA A N 1
ATOM 1962 C CA . ALA A 1 246 ? 5.602 17.203 1.993 1.00 81.31 246 ALA A CA 1
ATOM 1963 C C . ALA A 1 246 ? 6.276 17.467 0.638 1.00 81.31 246 ALA A C 1
ATOM 1965 O O . ALA A 1 246 ? 7.457 17.183 0.452 1.00 81.31 246 ALA A O 1
ATOM 1966 N N . THR A 1 247 ? 5.554 18.100 -0.292 1.00 78.94 247 THR A N 1
ATOM 1967 C CA . THR A 1 247 ? 6.081 18.470 -1.617 1.00 78.94 247 THR A CA 1
ATOM 1968 C C . THR A 1 247 ? 7.285 19.411 -1.498 1.00 78.94 247 THR A C 1
ATOM 1970 O O . THR A 1 247 ? 8.258 19.296 -2.246 1.00 78.94 247 THR A O 1
ATOM 1973 N N . ARG A 1 248 ? 7.247 20.332 -0.527 1.00 80.38 248 ARG A N 1
ATOM 1974 C CA . ARG A 1 248 ? 8.330 21.285 -0.255 1.00 80.38 248 ARG A CA 1
ATOM 1975 C C . ARG A 1 248 ? 9.523 20.631 0.437 1.00 80.38 248 ARG A C 1
ATOM 1977 O O . ARG A 1 248 ? 10.657 20.955 0.093 1.00 80.38 248 ARG A O 1
ATOM 1984 N N . GLU A 1 249 ? 9.273 19.737 1.392 1.00 80.81 249 GLU A N 1
ATOM 1985 C CA . GLU A 1 249 ? 10.289 18.921 2.073 1.00 80.81 249 GLU A CA 1
ATOM 1986 C C . GLU A 1 249 ? 11.054 18.050 1.066 1.00 80.81 249 GLU A C 1
ATOM 1988 O O . GLU A 1 249 ? 12.280 17.991 1.121 1.00 80.81 249 GLU A O 1
ATOM 1993 N N . GLY A 1 250 ? 10.349 17.486 0.079 1.00 69.44 250 GLY A N 1
ATOM 1994 C CA . GLY A 1 250 ? 10.927 16.747 -1.049 1.00 69.44 250 GLY A CA 1
ATOM 1995 C C . GLY A 1 250 ? 11.634 17.614 -2.102 1.00 69.44 250 GLY A C 1
ATOM 1996 O O . GLY A 1 250 ? 12.023 17.116 -3.154 1.00 69.44 250 GLY A O 1
ATOM 1997 N N . GLY A 1 251 ? 11.788 18.924 -1.869 1.00 69.56 251 GLY A N 1
ATOM 1998 C CA . GLY A 1 251 ? 12.521 19.836 -2.755 1.00 69.56 251 GLY A CA 1
ATOM 1999 C C . GLY A 1 251 ? 11.811 20.191 -4.068 1.00 69.56 251 GLY A C 1
ATOM 2000 O O . GLY A 1 251 ? 12.404 20.855 -4.925 1.00 69.56 251 GLY A O 1
ATOM 2001 N N . ASN A 1 252 ? 10.548 19.793 -4.241 1.00 65.38 252 ASN A N 1
ATOM 2002 C CA . ASN A 1 252 ? 9.791 20.045 -5.460 1.00 65.38 252 ASN A CA 1
ATOM 2003 C C . ASN A 1 252 ? 9.245 21.490 -5.476 1.00 65.38 252 ASN A C 1
ATOM 2005 O O . ASN A 1 252 ? 8.679 21.982 -4.502 1.00 65.38 252 ASN A O 1
ATOM 2009 N N . LYS A 1 253 ? 9.427 22.191 -6.604 1.00 64.06 253 LYS A N 1
ATOM 2010 C CA . LYS A 1 253 ? 8.948 23.572 -6.834 1.00 64.06 253 LYS A CA 1
ATOM 2011 C C . LYS A 1 253 ? 7.635 23.628 -7.627 1.00 64.06 253 LYS A C 1
ATOM 2013 O O . LYS A 1 253 ? 7.283 24.688 -8.145 1.00 64.06 253 LYS A O 1
ATOM 2018 N N . SER A 1 254 ? 6.959 22.492 -7.783 1.00 63.53 254 SER A N 1
ATOM 2019 C CA . SER A 1 254 ? 5.691 22.371 -8.499 1.00 63.53 254 SER A CA 1
ATOM 2020 C C . SER A 1 254 ? 4.639 23.340 -7.953 1.00 63.53 254 SER A C 1
ATOM 2022 O O . SER A 1 254 ? 4.527 23.562 -6.751 1.00 63.53 254 SER A O 1
ATOM 2024 N N . ILE A 1 255 ? 3.845 23.901 -8.869 1.00 61.81 255 ILE A N 1
ATOM 2025 C CA . ILE A 1 255 ? 2.647 24.700 -8.559 1.00 61.81 255 ILE A CA 1
ATOM 2026 C C . ILE A 1 255 ? 1.484 23.769 -8.163 1.00 61.81 255 ILE A C 1
ATOM 2028 O O . ILE A 1 255 ? 0.531 24.198 -7.517 1.00 61.81 255 ILE A O 1
ATOM 2032 N N . HIS A 1 256 ? 1.543 22.494 -8.558 1.00 68.31 256 HIS A N 1
ATOM 2033 C CA . HIS A 1 256 ? 0.494 21.523 -8.288 1.00 68.31 256 HIS A CA 1
ATOM 2034 C C . HIS A 1 256 ? 0.613 20.966 -6.853 1.00 68.31 256 HIS A C 1
ATOM 2036 O O . HIS A 1 256 ? 1.711 20.555 -6.468 1.00 68.31 256 HIS A O 1
ATOM 2042 N N . PRO A 1 257 ? -0.487 20.891 -6.072 1.00 63.38 257 PRO A N 1
ATOM 2043 C CA . PRO A 1 257 ? -0.446 20.512 -4.652 1.00 63.38 257 PRO A CA 1
ATOM 2044 C C . PRO A 1 257 ? 0.068 19.094 -4.368 1.00 63.38 257 PRO A C 1
ATOM 2046 O O . PRO A 1 257 ? 0.519 18.822 -3.261 1.00 63.38 257 PRO A O 1
ATOM 2049 N N . LEU A 1 258 ? -0.018 18.198 -5.356 1.00 69.94 258 LEU A N 1
ATOM 2050 C CA . LEU A 1 258 ? 0.484 16.817 -5.283 1.00 69.94 258 LEU A CA 1
ATOM 2051 C C . LEU A 1 258 ? 1.890 16.654 -5.890 1.00 69.94 258 LEU A C 1
ATOM 2053 O O . LEU A 1 258 ? 2.362 15.539 -6.069 1.00 69.94 258 LEU A O 1
ATOM 2057 N N . GLY A 1 259 ? 2.563 17.750 -6.252 1.00 76.25 259 GLY A N 1
ATOM 2058 C CA . GLY A 1 259 ? 3.872 17.692 -6.899 1.00 76.25 259 GLY A CA 1
ATOM 2059 C C . GLY A 1 259 ? 3.793 17.447 -8.407 1.00 76.25 259 GLY A C 1
ATOM 2060 O O . GLY A 1 259 ? 2.860 17.881 -9.080 1.00 76.25 259 GLY A O 1
ATOM 2061 N N . THR A 1 260 ? 4.832 16.845 -8.977 1.00 82.12 260 THR A N 1
ATOM 2062 C CA . THR A 1 260 ? 4.905 16.498 -10.404 1.00 82.12 260 THR A CA 1
ATOM 2063 C C . THR A 1 260 ? 5.457 15.092 -10.518 1.00 82.12 260 THR A C 1
ATOM 2065 O O . THR A 1 260 ? 6.515 14.811 -9.961 1.00 82.12 260 THR A O 1
ATOM 2068 N N . TRP A 1 261 ? 4.758 14.237 -11.257 1.00 89.19 261 TRP A N 1
ATOM 2069 C CA . TRP A 1 261 ? 5.199 12.878 -11.530 1.00 89.19 261 TRP A CA 1
ATOM 2070 C C . TRP A 1 261 ? 6.382 12.879 -12.493 1.00 89.19 261 TRP A C 1
ATOM 2072 O O . TRP A 1 261 ? 6.316 13.468 -13.574 1.00 89.19 261 TRP A O 1
ATOM 2082 N N . SER A 1 262 ? 7.452 12.192 -12.108 1.00 88.81 262 SER A N 1
ATOM 2083 C CA . SER A 1 262 ? 8.604 11.926 -12.964 1.00 88.81 262 SER A CA 1
ATOM 2084 C C . SER A 1 262 ? 8.794 10.420 -13.036 1.00 88.81 262 SER A C 1
ATOM 2086 O O . SER A 1 262 ? 9.189 9.806 -12.054 1.00 88.81 262 SER A O 1
ATOM 2088 N N . ILE A 1 263 ? 8.488 9.823 -14.189 1.00 92.62 263 ILE A N 1
ATOM 2089 C CA . ILE A 1 263 ? 8.728 8.395 -14.410 1.00 92.62 263 ILE A CA 1
ATOM 2090 C C . ILE A 1 263 ? 10.186 8.232 -14.870 1.00 92.62 263 ILE A C 1
ATOM 2092 O O . ILE A 1 263 ? 10.542 8.816 -15.901 1.00 92.62 263 ILE A O 1
ATOM 2096 N N . PRO A 1 264 ? 11.033 7.488 -14.135 1.00 93.62 264 PRO A N 1
ATOM 2097 C CA . PRO A 1 264 ? 12.434 7.301 -14.492 1.00 93.62 264 PRO A CA 1
ATOM 2098 C C . PRO A 1 264 ? 12.598 6.465 -15.777 1.00 93.62 264 PRO A C 1
ATOM 2100 O O . PRO A 1 264 ? 11.655 5.802 -16.229 1.00 93.62 264 PRO A O 1
ATOM 2103 N N . PRO A 1 265 ? 13.789 6.491 -16.405 1.00 93.81 265 PRO A N 1
ATOM 2104 C CA . PRO A 1 265 ? 14.090 5.654 -17.562 1.00 93.81 265 PRO A CA 1
ATOM 2105 C C . PRO A 1 265 ? 13.910 4.166 -17.249 1.00 93.81 265 PRO A C 1
ATOM 2107 O O . PRO A 1 265 ? 14.320 3.692 -16.197 1.00 93.81 265 PRO A O 1
ATOM 2110 N N . LEU A 1 266 ? 13.327 3.413 -18.183 1.00 95.06 266 LEU A N 1
ATOM 2111 C CA . LEU A 1 266 ? 13.045 1.994 -17.966 1.00 95.06 266 LEU A CA 1
ATOM 2112 C C . LEU A 1 266 ? 14.323 1.150 -17.960 1.00 95.06 266 LEU A C 1
ATOM 2114 O O . LEU A 1 266 ? 15.120 1.209 -18.900 1.00 95.06 266 LEU A O 1
ATOM 2118 N N . ILE A 1 267 ? 14.444 0.271 -16.968 1.00 92.75 267 ILE A N 1
ATOM 2119 C CA . ILE A 1 267 ? 15.462 -0.780 -16.934 1.00 92.75 267 ILE A CA 1
ATOM 2120 C C . ILE A 1 267 ? 14.876 -2.025 -17.610 1.00 92.75 267 ILE A C 1
ATOM 2122 O O . ILE A 1 267 ? 14.090 -2.764 -17.024 1.00 92.75 267 ILE A O 1
ATOM 2126 N N . ALA A 1 268 ? 15.230 -2.232 -18.882 1.00 82.94 268 ALA A N 1
ATOM 2127 C CA . ALA A 1 268 ? 14.713 -3.346 -19.684 1.00 82.94 268 ALA A CA 1
ATOM 2128 C C . ALA A 1 268 ? 15.401 -4.691 -19.379 1.00 82.94 268 ALA A C 1
ATOM 2130 O O . ALA A 1 268 ? 14.771 -5.740 -19.499 1.00 82.94 268 ALA A O 1
ATOM 2131 N N . ASP A 1 269 ? 16.679 -4.660 -18.992 1.00 88.06 269 ASP A N 1
ATOM 2132 C CA . ASP A 1 269 ? 17.459 -5.837 -18.600 1.00 88.06 269 ASP A CA 1
ATOM 2133 C C . ASP A 1 269 ? 18.073 -5.599 -17.218 1.00 88.06 269 ASP A C 1
ATOM 2135 O O . ASP A 1 269 ? 19.112 -4.952 -17.070 1.00 88.06 269 ASP A O 1
ATOM 2139 N N . GLU A 1 270 ? 17.392 -6.109 -16.193 1.00 89.94 270 GLU A N 1
ATOM 2140 C CA . GLU A 1 270 ? 17.812 -5.957 -14.801 1.00 89.94 270 GLU A CA 1
ATOM 2141 C C . GLU A 1 270 ? 19.122 -6.696 -14.498 1.00 89.94 270 GLU A C 1
ATOM 2143 O O . GLU A 1 270 ? 19.901 -6.235 -13.665 1.00 89.94 270 GLU A O 1
ATOM 2148 N N . ASN A 1 271 ? 19.389 -7.825 -15.165 1.00 86.88 271 ASN A N 1
ATOM 2149 C CA . ASN A 1 271 ? 20.612 -8.598 -14.939 1.00 86.88 271 ASN A CA 1
ATOM 2150 C C . ASN A 1 271 ? 21.822 -7.822 -15.454 1.00 86.88 271 ASN A C 1
ATOM 2152 O O . ASN A 1 271 ? 22.818 -7.669 -14.742 1.00 86.88 271 ASN A O 1
ATOM 2156 N N . LEU A 1 272 ? 21.704 -7.278 -16.669 1.00 88.12 272 LEU A N 1
ATOM 2157 C CA . LEU A 1 272 ? 22.716 -6.399 -17.237 1.00 88.12 272 LEU A CA 1
ATOM 2158 C C . LEU A 1 272 ? 22.908 -5.155 -16.361 1.00 88.12 272 LEU A C 1
ATOM 2160 O O . LEU A 1 272 ? 24.045 -4.805 -16.048 1.00 88.12 272 LEU A O 1
ATOM 2164 N N . TYR A 1 273 ? 21.813 -4.528 -15.920 1.00 87.25 273 TYR A N 1
ATOM 2165 C CA . TYR A 1 273 ? 21.851 -3.339 -15.068 1.00 87.25 273 TYR A CA 1
ATOM 2166 C C . TYR A 1 273 ? 22.612 -3.581 -13.755 1.00 87.25 273 TYR A C 1
ATOM 2168 O O . TYR A 1 273 ? 23.556 -2.848 -13.461 1.00 87.25 273 TYR A O 1
ATOM 2176 N N . ARG A 1 274 ? 22.302 -4.663 -13.024 1.00 86.56 274 ARG A N 1
ATOM 2177 C CA . ARG A 1 274 ? 23.022 -5.036 -11.789 1.00 86.56 274 ARG A CA 1
ATOM 2178 C C . ARG A 1 274 ? 24.495 -5.348 -12.041 1.00 86.56 274 ARG A C 1
ATOM 2180 O O . ARG A 1 274 ? 25.355 -4.906 -11.286 1.00 86.56 274 ARG A O 1
ATOM 2187 N N . SER A 1 275 ? 24.799 -6.092 -13.107 1.00 83.62 275 SER A N 1
ATOM 2188 C CA . SER A 1 275 ? 26.180 -6.488 -13.417 1.00 83.62 275 SER A CA 1
ATOM 2189 C C . SER A 1 275 ? 27.085 -5.294 -13.748 1.00 83.62 275 SER A C 1
ATOM 2191 O O . SER A 1 275 ? 28.232 -5.260 -13.313 1.00 83.62 275 SER A O 1
ATOM 2193 N N . ASN A 1 276 ? 26.557 -4.275 -14.435 1.00 81.38 276 ASN A N 1
ATOM 2194 C CA . ASN A 1 276 ? 27.311 -3.072 -14.800 1.00 81.38 276 ASN A CA 1
ATOM 2195 C C . ASN A 1 276 ? 27.672 -2.184 -13.596 1.00 81.38 276 ASN A C 1
ATOM 2197 O O . ASN A 1 276 ? 28.587 -1.371 -13.700 1.00 81.38 276 ASN A O 1
ATOM 2201 N N . LEU A 1 277 ? 26.951 -2.312 -12.478 1.00 72.31 277 LEU A N 1
ATOM 2202 C CA . LEU A 1 277 ? 27.168 -1.521 -11.262 1.00 72.31 277 LEU A CA 1
ATOM 2203 C C . LEU A 1 277 ? 28.044 -2.239 -10.226 1.00 72.31 277 LEU A C 1
ATOM 2205 O O . LEU A 1 277 ? 28.682 -1.575 -9.413 1.00 72.31 277 LEU A O 1
ATOM 2209 N N . LEU A 1 278 ? 28.122 -3.574 -10.280 1.00 62.88 278 LEU A N 1
ATOM 2210 C CA . LEU A 1 278 ? 29.002 -4.377 -9.422 1.00 62.88 278 LEU A CA 1
ATOM 2211 C C . LEU A 1 278 ? 30.459 -4.423 -9.921 1.00 62.88 278 LEU A C 1
ATOM 2213 O O . LEU A 1 278 ? 31.357 -4.603 -9.104 1.00 62.88 278 LEU A O 1
ATOM 2217 N N . ASP A 1 279 ? 30.696 -4.186 -11.217 1.00 54.97 279 ASP A N 1
ATOM 2218 C CA . ASP A 1 279 ? 32.030 -4.037 -11.821 1.00 54.97 279 ASP A CA 1
ATOM 2219 C C . ASP A 1 279 ? 32.140 -2.711 -12.608 1.00 54.97 279 ASP A C 1
ATOM 2221 O O . ASP A 1 279 ? 32.092 -2.703 -13.846 1.00 54.97 279 ASP A O 1
ATOM 2225 N N . PRO A 1 280 ? 32.289 -1.555 -11.930 1.00 54.03 280 PRO A N 1
ATOM 2226 C CA . PRO A 1 280 ? 32.573 -0.306 -12.623 1.00 54.03 280 PRO A CA 1
ATOM 2227 C C . PRO A 1 280 ? 33.975 -0.394 -13.243 1.00 54.03 280 PRO A C 1
ATOM 2229 O O . PRO A 1 280 ? 34.970 -0.554 -12.536 1.00 54.03 280 PRO A O 1
ATOM 2232 N N . LYS A 1 281 ? 34.049 -0.332 -14.577 1.00 45.72 281 LYS A N 1
ATOM 2233 C CA . LYS A 1 281 ? 35.319 -0.241 -15.317 1.00 45.72 281 LYS A CA 1
ATOM 2234 C C . LYS A 1 281 ? 36.161 0.962 -14.906 1.00 45.72 281 LYS A C 1
ATOM 2236 O O . LYS A 1 281 ? 35.573 2.049 -14.711 1.00 45.72 281 LYS A O 1
#

Sequence (281 aa):
MDSLRKLEDLQTTMMLMQSDGILTTSSDHDSDRFIANLVLFLMQPCGELDLEKKSALVSEYLPKISSGFLEKASVCLTQKKGFQQQILEKDSKFGSEDKSCSEPLTTNYEEMATIGLDAMQRANSTVEDFISVEDVIKAIHLKSFDYRVLNLLLYQLRGEQVAELHMDFLSISEFLVEVADDLFDYEDDVLENNFNVLRMFVRVYGASAPTMLAKYITEAEEKYNLLLKSLDPQLSLNYQKRCEEATREGGNKSIHPLGTWSIPPLIADENLYRSNLLDPK

Radius of gyration: 26.22 Å; chains: 1; bounding box: 57×66×68 Å

Organism: Ficus carica (NCBI:txid3494)

Secondary structure (DSSP, 8-state):
-HHHHHHHHHHHHHHHHHHTTSS-TTS-HHHHHHHHHHHHHHHS--TT--HHHHHHHHHHHGGG--HHHHHHHHHHHH-TT-TTSSSSSSSS--------------------SS--HHHHHHHTTTTT-PPPHHHHHHHHHHH--HHHHHHHHHHHHHTPPP-HHHHHHHHHHHHHHHHHHHHHSHHHHHHHT---HHHHHHHHHGGGHHHHHHHHHHHHHHHHHHHHHHS-HHHHHHHHHHHHHHHHHTT---SSTT----PPPP-S-HHHHHHHHHS--

pLDDT: mean 77.78, std 20.31, range [25.33, 97.06]